Protein AF-0000000082582746 (afdb_homodimer)

Structure (mmCIF, N/CA/C/O backbone):
data_AF-0000000082582746-model_v1
#
loop_
_entity.id
_entity.type
_entity.pdbx_description
1 polymer 'Histidine kinase'
#
loop_
_atom_site.group_PDB
_atom_site.id
_atom_site.type_symbol
_atom_site.label_atom_id
_atom_site.label_alt_id
_atom_site.label_comp_id
_atom_site.label_asym_id
_atom_site.label_entity_id
_atom_site.label_seq_id
_atom_site.pdbx_PDB_ins_code
_atom_site.Cartn_x
_atom_site.Cartn_y
_atom_site.Cartn_z
_atom_site.occupancy
_atom_site.B_iso_or_equiv
_atom_site.auth_seq_id
_atom_site.auth_comp_id
_atom_site.auth_asym_id
_atom_site.auth_atom_id
_atom_site.pdbx_PDB_model_num
ATOM 1 N N . MET A 1 1 ? -7.102 -15.492 4.395 1 95.25 1 MET A N 1
ATOM 2 C CA . MET A 1 1 ? -6.402 -15.039 3.197 1 95.25 1 MET A CA 1
ATOM 3 C C . MET A 1 1 ? -5.281 -16 2.818 1 95.25 1 MET A C 1
ATOM 5 O O . MET A 1 1 ? -4.648 -16.594 3.689 1 95.25 1 MET A O 1
ATOM 9 N N . LYS A 1 2 ? -5.109 -16.266 1.547 1 97.38 2 LYS A N 1
ATOM 10 C CA . LYS A 1 2 ? -4.07 -17.188 1.091 1 97.38 2 LYS A CA 1
ATOM 11 C C . LYS A 1 2 ? -2.994 -16.453 0.302 1 97.38 2 LYS A C 1
ATOM 13 O O . LYS A 1 2 ? -3.291 -15.781 -0.689 1 97.38 2 LYS A O 1
ATOM 18 N N . PHE A 1 3 ? -1.705 -16.688 0.809 1 98.31 3 PHE A N 1
ATOM 19 C CA . PHE A 1 3 ? -0.549 -16.031 0.204 1 98.31 3 PHE A CA 1
ATOM 20 C C . PHE A 1 3 ? 0.331 -17.047 -0.515 1 98.31 3 PHE A C 1
ATOM 22 O O . PHE A 1 3 ? 0.53 -18.156 -0.024 1 98.31 3 PHE A O 1
ATOM 29 N N . LEU A 1 4 ? 0.821 -16.641 -1.666 1 97.88 4 LEU A N 1
ATOM 30 C CA . LEU A 1 4 ? 1.914 -17.359 -2.314 1 97.88 4 LEU A CA 1
ATOM 31 C C . LEU A 1 4 ? 3.139 -16.469 -2.463 1 97.88 4 LEU A C 1
ATOM 33 O O . LEU A 1 4 ? 3.047 -15.359 -3.012 1 97.88 4 LEU A O 1
ATOM 37 N N . ILE A 1 5 ? 4.238 -16.906 -1.926 1 97.88 5 ILE A N 1
ATOM 38 C CA . ILE A 1 5 ? 5.488 -16.172 -2.033 1 97.88 5 ILE A CA 1
ATOM 39 C C . ILE A 1 5 ? 6.43 -16.875 -3.002 1 97.88 5 ILE A C 1
ATOM 41 O O . ILE A 1 5 ? 6.742 -18.062 -2.816 1 97.88 5 ILE A O 1
ATOM 45 N N . VAL A 1 6 ? 6.805 -16.141 -4.047 1 96 6 VAL A N 1
ATOM 46 C CA . VAL A 1 6 ? 7.738 -16.641 -5.051 1 96 6 VAL A CA 1
ATOM 47 C C . VAL A 1 6 ? 9 -15.781 -5.051 1 96 6 VAL A C 1
ATOM 49 O O . VAL A 1 6 ? 9 -14.664 -5.574 1 96 6 VAL A O 1
ATOM 52 N N . ASN A 1 7 ? 10.023 -16.344 -4.527 1 93.31 7 ASN A N 1
ATOM 53 C CA . ASN A 1 7 ? 11.266 -15.586 -4.367 1 93.31 7 ASN A CA 1
ATOM 54 C C . ASN A 1 7 ? 12.492 -16.484 -4.504 1 93.31 7 ASN A C 1
ATOM 56 O O . ASN A 1 7 ? 12.438 -17.672 -4.168 1 93.31 7 ASN A O 1
ATOM 60 N N . ASN A 1 8 ? 13.484 -15.898 -5.02 1 89.19 8 ASN A N 1
ATOM 61 C CA . ASN A 1 8 ? 14.695 -16.688 -5.207 1 89.19 8 ASN A CA 1
ATOM 62 C C . ASN A 1 8 ? 15.648 -16.547 -4.027 1 89.19 8 ASN A C 1
ATOM 64 O O . ASN A 1 8 ? 16.656 -17.25 -3.949 1 89.19 8 ASN A O 1
ATOM 68 N N . ILE A 1 9 ? 15.43 -15.656 -3.137 1 91 9 ILE A N 1
ATOM 69 C CA . ILE A 1 9 ? 16.234 -15.445 -1.944 1 91 9 ILE A CA 1
ATOM 70 C C . ILE A 1 9 ? 15.508 -15.977 -0.716 1 91 9 ILE A C 1
ATOM 72 O O . ILE A 1 9 ? 14.492 -15.414 -0.302 1 91 9 ILE A O 1
ATOM 76 N N . GLN A 1 10 ? 16.031 -17 -0.2 1 92.88 10 GLN A N 1
ATOM 77 C CA . GLN A 1 10 ? 15.367 -17.703 0.888 1 92.88 10 GLN A CA 1
ATOM 78 C C . GLN A 1 10 ? 15.141 -16.797 2.088 1 92.88 10 GLN A C 1
ATOM 80 O O . GLN A 1 10 ? 14.086 -16.859 2.723 1 92.88 10 GLN A O 1
ATOM 85 N N . SER A 1 11 ? 16.141 -16 2.434 1 95 11 SER A N 1
ATOM 86 C CA . SER A 1 11 ? 16 -15.109 3.58 1 95 11 SER A CA 1
ATOM 87 C C . SER A 1 11 ? 14.82 -14.156 3.398 1 95 11 SER A C 1
ATOM 89 O O . SER A 1 11 ? 14.086 -13.883 4.348 1 95 11 SER A O 1
ATOM 91 N N . THR A 1 12 ? 14.594 -13.688 2.219 1 95.25 12 THR A N 1
ATOM 92 C CA . THR A 1 12 ? 13.477 -12.789 1.937 1 95.25 12 THR A 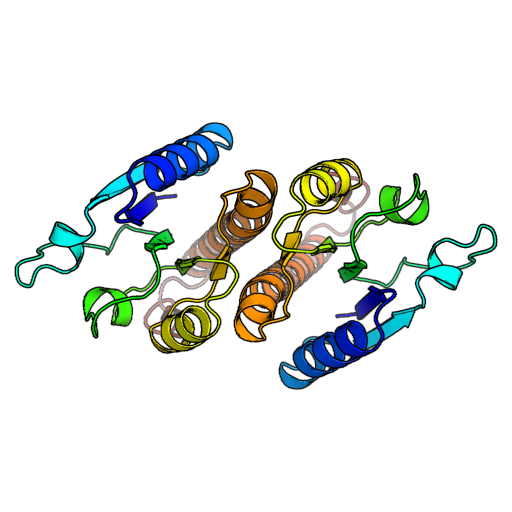CA 1
ATOM 93 C C . THR A 1 12 ? 12.141 -13.508 2.135 1 95.25 12 THR A C 1
ATOM 95 O O . THR A 1 12 ? 11.227 -12.969 2.754 1 95.25 12 THR A O 1
ATOM 98 N N . SER A 1 13 ? 12.039 -14.758 1.63 1 96.25 13 SER A N 1
ATOM 99 C CA . SER A 1 13 ? 10.828 -15.555 1.798 1 96.25 13 SER A CA 1
ATOM 100 C C . SER A 1 13 ? 10.516 -15.781 3.273 1 96.25 13 SER A C 1
ATOM 102 O O . SER A 1 13 ? 9.359 -15.664 3.693 1 96.25 13 SER A O 1
ATOM 104 N N . LEU A 1 14 ? 11.539 -16.047 4.004 1 96.75 14 LEU A N 1
ATOM 105 C CA . LEU A 1 14 ? 11.359 -16.328 5.426 1 96.75 14 LEU A CA 1
ATOM 106 C C . LEU A 1 14 ? 10.891 -15.078 6.168 1 96.75 14 LEU A C 1
ATOM 108 O O . LEU A 1 14 ? 9.977 -15.156 6.992 1 96.75 14 LEU A O 1
ATOM 112 N N . ILE A 1 15 ? 11.516 -13.984 5.898 1 97.69 15 ILE A N 1
ATOM 113 C CA . ILE A 1 15 ? 11.172 -12.727 6.562 1 97.69 15 ILE A CA 1
ATOM 114 C C . ILE A 1 15 ? 9.727 -12.367 6.254 1 97.69 15 ILE A C 1
ATOM 116 O O . ILE A 1 15 ? 8.953 -12.031 7.16 1 97.69 15 ILE A O 1
ATOM 120 N N . LEU A 1 16 ? 9.352 -12.445 5.004 1 98.19 16 LEU A N 1
ATOM 121 C CA . LEU A 1 16 ? 7.988 -12.117 4.59 1 98.19 16 LEU A CA 1
ATOM 122 C C . LEU A 1 16 ? 6.98 -13.055 5.25 1 98.19 16 LEU A C 1
ATOM 124 O O . LEU A 1 16 ? 5.934 -12.609 5.734 1 98.19 16 LEU A O 1
ATOM 128 N N . SER A 1 17 ? 7.309 -14.359 5.234 1 98.25 17 SER A N 1
ATOM 129 C CA . SER A 1 17 ? 6.438 -15.344 5.867 1 98.25 17 SER A CA 1
ATOM 130 C C . SER A 1 17 ? 6.223 -15.016 7.344 1 98.25 17 SER A C 1
ATOM 132 O O . SER A 1 17 ? 5.098 -15.094 7.844 1 98.25 17 SER A O 1
ATOM 134 N N . LYS A 1 18 ? 7.301 -14.688 7.965 1 98.25 18 LYS A N 1
ATOM 135 C CA . LYS A 1 18 ? 7.227 -14.352 9.383 1 98.25 18 LYS A CA 1
ATOM 136 C C . LYS A 1 18 ? 6.344 -13.133 9.617 1 98.25 18 LYS A C 1
ATOM 138 O O . LYS A 1 18 ? 5.52 -13.125 10.539 1 98.25 18 LYS A O 1
ATOM 143 N N . ILE A 1 19 ? 6.492 -12.102 8.859 1 98.06 19 ILE A N 1
ATOM 144 C CA . ILE A 1 19 ? 5.715 -10.875 9.008 1 98.06 19 ILE A CA 1
ATOM 145 C C . ILE A 1 19 ? 4.234 -11.18 8.805 1 98.06 19 ILE A C 1
ATOM 147 O O . ILE A 1 19 ? 3.396 -10.797 9.625 1 98.06 19 ILE A O 1
ATOM 151 N N . ILE A 1 20 ? 3.861 -11.891 7.777 1 98.19 20 ILE A N 1
ATOM 152 C CA . ILE A 1 20 ? 2.477 -12.219 7.453 1 98.19 20 ILE A CA 1
ATOM 153 C C . ILE A 1 20 ? 1.862 -13.047 8.578 1 98.19 20 ILE A C 1
ATOM 155 O O . ILE A 1 20 ? 0.713 -12.82 8.969 1 98.19 20 ILE A O 1
ATOM 159 N N . HIS A 1 21 ? 2.67 -13.984 9.031 1 98.06 21 HIS A N 1
ATOM 160 C CA . HIS A 1 21 ? 2.229 -14.812 10.148 1 98.06 21 HIS A CA 1
ATOM 161 C C . HIS A 1 21 ? 1.986 -13.977 11.398 1 98.06 21 HIS A C 1
ATOM 163 O O . HIS A 1 21 ? 0.939 -14.102 12.039 1 98.06 21 HIS A O 1
ATOM 169 N N . ASP A 1 22 ? 2.922 -13.133 11.758 1 97.81 22 ASP A N 1
ATOM 170 C CA . ASP A 1 22 ? 2.861 -12.344 12.984 1 97.81 22 ASP A CA 1
ATOM 171 C C . ASP A 1 22 ? 1.632 -11.438 12.992 1 97.81 22 ASP A C 1
ATOM 173 O O . ASP A 1 22 ? 1.052 -11.18 14.047 1 97.81 22 ASP A O 1
ATOM 177 N N . TYR A 1 23 ? 1.24 -10.969 11.875 1 96.94 23 TYR A N 1
ATOM 178 C CA . TYR A 1 23 ? 0.088 -10.078 11.797 1 96.94 23 TYR A CA 1
ATOM 179 C C . TYR A 1 23 ? -1.197 -10.875 11.578 1 96.94 23 TYR A C 1
ATOM 181 O O . TYR A 1 23 ? -2.275 -10.289 11.438 1 96.94 23 TYR A O 1
ATOM 189 N N . ASN A 1 24 ? -1.065 -12.195 11.438 1 97.5 24 ASN A N 1
ATOM 190 C CA . ASN A 1 24 ? -2.199 -13.102 11.289 1 97.5 24 ASN A CA 1
ATOM 191 C C . ASN A 1 24 ? -3.033 -12.766 10.055 1 97.5 24 ASN A C 1
ATOM 193 O O . ASN A 1 24 ? -4.258 -12.688 10.133 1 97.5 24 ASN A O 1
ATOM 197 N N . TRP A 1 25 ? -2.291 -12.602 8.938 1 97.69 25 TRP A N 1
ATOM 198 C CA . TRP A 1 25 ? -2.984 -12.172 7.727 1 97.69 25 TRP A CA 1
ATOM 199 C C . TRP A 1 25 ? -3.463 -13.367 6.914 1 97.69 25 TRP A C 1
ATOM 201 O O . TRP A 1 25 ? -4.242 -13.219 5.973 1 97.69 25 TRP A O 1
ATOM 211 N N . GLY A 1 26 ? -3.023 -14.539 7.293 1 97.12 26 GLY A N 1
ATOM 212 C CA . GLY A 1 26 ? -3.535 -15.703 6.582 1 97.12 26 GLY A CA 1
ATOM 213 C C . GLY A 1 26 ? -2.498 -16.797 6.395 1 97.12 26 GLY A C 1
ATOM 214 O O . GLY A 1 26 ? -1.472 -16.812 7.074 1 97.12 26 GLY A O 1
ATOM 215 N N . GLU A 1 27 ? -2.822 -17.688 5.516 1 97.44 27 GLU A N 1
ATOM 216 C CA . GLU A 1 27 ? -1.963 -18.828 5.23 1 97.44 27 GLU A CA 1
ATOM 217 C C . GLU A 1 27 ? -0.936 -18.5 4.152 1 97.44 27 GLU A C 1
ATOM 219 O O . GLU A 1 27 ? -1.237 -17.766 3.203 1 97.44 27 GLU A O 1
ATOM 224 N N . ILE A 1 28 ? 0.263 -19.141 4.348 1 97.69 28 ILE A N 1
ATOM 225 C CA . ILE A 1 28 ? 1.355 -18.828 3.436 1 97.69 28 ILE A CA 1
ATOM 226 C C . ILE A 1 28 ? 1.856 -20.094 2.766 1 97.69 28 ILE A C 1
ATOM 228 O O . ILE A 1 28 ? 2.09 -21.109 3.436 1 97.69 28 ILE A O 1
ATOM 232 N N . THR A 1 29 ? 1.974 -20.031 1.461 1 95.31 29 THR A N 1
ATOM 233 C CA . THR A 1 29 ? 2.672 -21.062 0.699 1 95.31 29 THR A CA 1
ATOM 234 C C . THR A 1 29 ? 3.895 -20.469 -0.005 1 95.31 29 THR A C 1
ATOM 236 O O . THR A 1 29 ? 3.836 -19.375 -0.546 1 95.31 29 THR A O 1
ATOM 239 N N . ASN A 1 30 ? 4.949 -21.219 0.037 1 93.88 30 ASN A N 1
ATOM 240 C CA . ASN A 1 30 ? 6.172 -20.812 -0.639 1 93.88 30 ASN A CA 1
ATOM 241 C C . ASN A 1 30 ? 6.445 -21.656 -1.872 1 93.88 30 ASN A C 1
ATOM 243 O O . ASN A 1 30 ? 6.195 -22.875 -1.863 1 93.88 30 ASN A O 1
ATOM 247 N N . CYS A 1 31 ? 6.902 -20.984 -2.844 1 91.38 31 CYS A N 1
ATOM 248 C CA . CYS A 1 31 ? 7.305 -21.656 -4.078 1 91.38 31 CYS A CA 1
ATOM 249 C C . CYS A 1 31 ? 8.633 -21.109 -4.586 1 91.38 31 CYS A C 1
ATOM 251 O O . CYS A 1 31 ? 8.844 -19.891 -4.594 1 91.38 31 CYS A O 1
ATOM 253 N N . SER A 1 32 ? 9.477 -21.984 -4.996 1 87.25 32 SER A N 1
ATOM 254 C CA . SER A 1 32 ? 10.75 -21.5 -5.543 1 87.25 32 SER A CA 1
ATOM 255 C C . SER A 1 32 ? 10.547 -20.828 -6.895 1 87.25 32 SER A C 1
ATOM 257 O O . SER A 1 32 ? 9.609 -21.156 -7.625 1 87.25 32 SER A O 1
ATOM 259 N N . TYR 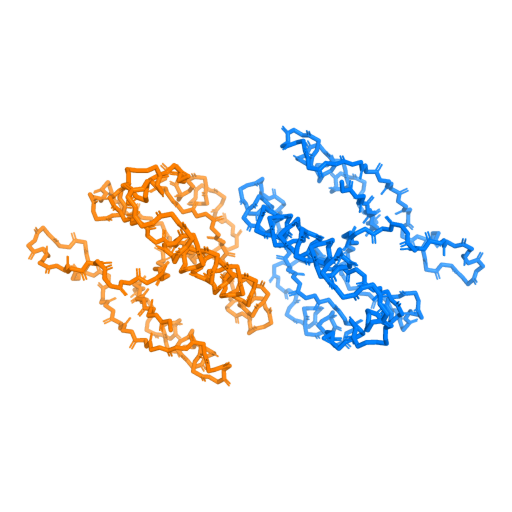A 1 33 ? 11.469 -19.984 -7.039 1 86.81 33 TYR A N 1
ATOM 260 C CA . TYR A 1 33 ? 11.453 -19.266 -8.312 1 86.81 33 TYR A CA 1
ATOM 261 C C . TYR A 1 33 ? 11.578 -20.234 -9.484 1 86.81 33 TYR A C 1
ATOM 263 O O . TYR A 1 33 ? 10.867 -20.094 -10.484 1 86.81 33 TYR A O 1
ATOM 271 N N . THR A 1 34 ? 12.406 -21.234 -9.406 1 84.62 34 THR A N 1
ATOM 272 C CA . THR A 1 34 ? 12.641 -22.219 -10.461 1 84.62 34 THR A CA 1
ATOM 273 C C . THR A 1 34 ? 11.375 -23.031 -10.734 1 84.62 34 THR A C 1
ATOM 275 O O . THR A 1 34 ? 11 -23.219 -11.898 1 84.62 34 THR A O 1
ATOM 278 N N . LYS A 1 35 ? 10.719 -23.422 -9.727 1 85.81 35 LYS A N 1
ATOM 279 C CA . LYS A 1 35 ? 9.484 -24.188 -9.891 1 85.81 35 LYS A CA 1
ATOM 280 C C . LYS A 1 35 ? 8.383 -23.312 -10.492 1 85.81 35 LYS A C 1
ATOM 282 O O . LYS A 1 35 ? 7.664 -23.766 -11.391 1 85.81 35 LYS A O 1
ATOM 287 N N . PHE A 1 36 ? 8.242 -22.094 -10.07 1 90.69 36 PHE A N 1
ATOM 288 C CA . PHE A 1 36 ? 7.184 -21.188 -10.508 1 90.69 36 PHE A CA 1
ATOM 289 C C . PHE A 1 36 ? 7.328 -20.859 -11.992 1 90.69 36 PHE A C 1
ATOM 291 O O . PHE A 1 36 ? 6.332 -20.766 -12.711 1 90.69 36 PHE A O 1
ATOM 298 N N . PHE A 1 37 ? 8.508 -20.75 -12.438 1 88.38 37 PHE A N 1
ATOM 299 C CA . PHE A 1 37 ? 8.742 -20.312 -13.812 1 88.38 37 PHE A CA 1
ATOM 300 C C . PHE A 1 37 ? 9.062 -21.5 -14.711 1 88.38 37 PHE A C 1
ATOM 302 O O . PHE A 1 37 ? 9.375 -21.328 -15.891 1 88.38 37 PHE A O 1
ATOM 309 N N . SER A 1 38 ? 8.898 -22.625 -14.141 1 83.19 38 SER A N 1
ATOM 310 C CA . SER A 1 38 ? 9.109 -23.812 -14.953 1 83.19 38 SER A CA 1
ATOM 311 C C . SER A 1 38 ? 7.898 -24.094 -15.836 1 83.19 38 SER A C 1
ATOM 313 O O . SER A 1 38 ? 6.77 -23.766 -15.477 1 83.19 38 SER A O 1
ATOM 315 N N . ASN A 1 39 ? 8.055 -24.516 -17.016 1 69.25 39 ASN A N 1
ATOM 316 C CA . ASN A 1 39 ? 7.035 -24.781 -18.031 1 69.25 39 ASN A CA 1
ATOM 317 C C . ASN A 1 39 ? 6.023 -25.828 -17.531 1 69.25 39 ASN A C 1
ATOM 319 O O . ASN A 1 39 ? 4.875 -25.844 -17.984 1 69.25 39 ASN A O 1
ATOM 323 N N . ASN A 1 40 ? 6.418 -26.625 -16.75 1 62.03 40 ASN A N 1
ATOM 324 C CA . ASN A 1 40 ? 5.578 -27.75 -16.344 1 62.03 40 ASN A CA 1
ATOM 325 C C . ASN A 1 40 ? 4.82 -27.438 -15.055 1 62.03 40 ASN A C 1
ATOM 327 O O . ASN A 1 40 ? 4.418 -28.344 -14.328 1 62.03 40 ASN A O 1
ATOM 331 N N . ASN A 1 41 ? 4.645 -26.078 -14.875 1 62.62 41 ASN A N 1
ATOM 332 C CA . ASN A 1 41 ? 4.113 -25.844 -13.539 1 62.62 41 ASN A CA 1
ATOM 333 C C . ASN A 1 41 ? 2.596 -26.016 -13.5 1 62.62 41 ASN A C 1
ATOM 335 O O . ASN A 1 41 ? 1.89 -25.469 -14.352 1 62.62 41 ASN A O 1
ATOM 339 N N . SER A 1 42 ? 2.127 -26.969 -12.867 1 68.5 42 SER A N 1
ATOM 340 C CA . SER A 1 42 ? 0.728 -27.281 -12.586 1 68.5 42 SER A CA 1
ATOM 341 C C . SER A 1 42 ? 0.214 -26.469 -11.398 1 68.5 42 SER A C 1
ATOM 343 O O . SER A 1 42 ? -0.657 -26.922 -10.656 1 68.5 42 SER A O 1
ATOM 345 N N . LEU A 1 43 ? 0.903 -25.359 -11.258 1 79.5 43 LEU A N 1
ATOM 346 C CA . LEU A 1 43 ? 0.477 -24.594 -10.094 1 79.5 43 LEU A CA 1
ATOM 347 C C . LEU A 1 43 ? -0.906 -24 -10.312 1 79.5 43 LEU A C 1
ATOM 349 O O . LEU A 1 43 ? -1.19 -23.469 -11.391 1 79.5 43 LEU A O 1
ATOM 353 N N . ASN A 1 44 ? -1.734 -24.312 -9.43 1 82.75 44 ASN A N 1
ATOM 354 C CA . ASN A 1 44 ? -3.074 -23.734 -9.398 1 82.75 44 ASN A CA 1
ATOM 355 C C . ASN A 1 44 ? -3.15 -22.531 -8.461 1 82.75 44 ASN A C 1
ATOM 357 O O . ASN A 1 44 ? -3.025 -22.688 -7.246 1 82.75 44 ASN A O 1
ATOM 361 N N . LEU A 1 45 ? -3.375 -21.391 -9.086 1 90.81 45 LEU A N 1
ATOM 362 C CA . LEU A 1 45 ? -3.381 -20.156 -8.297 1 90.81 45 LEU A CA 1
ATOM 363 C C . LEU A 1 45 ? -4.809 -19.734 -7.98 1 90.81 45 LEU A C 1
ATOM 365 O O . LEU A 1 45 ? -5.027 -18.609 -7.504 1 90.81 45 LEU A O 1
ATOM 369 N N . LYS A 1 46 ? -5.719 -20.578 -8.211 1 89.5 46 LYS A N 1
ATOM 370 C CA . LYS A 1 46 ? -7.133 -20.219 -8.109 1 89.5 46 LYS A CA 1
ATOM 371 C C . LYS A 1 46 ? -7.492 -19.781 -6.695 1 89.5 46 LYS A C 1
ATOM 373 O O . LYS A 1 46 ? -8.297 -18.875 -6.504 1 89.5 46 LYS A O 1
ATOM 378 N N . ASP A 1 47 ? -6.855 -20.344 -5.707 1 92.88 47 ASP A N 1
ATOM 379 C CA . ASP A 1 47 ? -7.246 -20.062 -4.328 1 92.88 47 ASP A CA 1
ATOM 380 C C . ASP A 1 47 ? -6.293 -19.047 -3.691 1 92.88 47 ASP A C 1
ATOM 382 O O . ASP A 1 47 ? -6.406 -18.75 -2.5 1 92.88 47 ASP A O 1
ATOM 386 N N . ILE A 1 48 ? -5.422 -18.531 -4.461 1 96.62 48 ILE A N 1
ATOM 387 C CA . ILE A 1 48 ? -4.457 -17.562 -3.939 1 96.62 48 ILE A CA 1
ATOM 388 C C . ILE A 1 48 ? -5.047 -16.156 -4.008 1 96.62 48 ILE A C 1
ATOM 390 O O . ILE A 1 48 ? -5.543 -15.742 -5.055 1 96.62 48 ILE A O 1
ATOM 394 N N . ASP A 1 49 ? -4.988 -15.461 -2.889 1 97.19 49 ASP A N 1
ATOM 395 C CA . ASP A 1 49 ? -5.488 -14.094 -2.852 1 97.19 49 ASP A CA 1
ATOM 396 C C . ASP A 1 49 ? -4.391 -13.094 -3.223 1 97.19 49 ASP A C 1
ATOM 398 O O . ASP A 1 49 ? -4.641 -12.125 -3.939 1 97.19 49 ASP A O 1
ATOM 402 N N . ILE A 1 50 ? -3.197 -13.359 -2.689 1 98 50 ILE A N 1
ATOM 403 C CA . ILE A 1 50 ? -2.084 -12.438 -2.889 1 98 50 ILE A CA 1
ATOM 404 C C . ILE A 1 50 ? -0.838 -13.219 -3.305 1 98 50 ILE A C 1
ATOM 406 O O . ILE A 1 50 ? -0.439 -14.172 -2.631 1 98 50 ILE A O 1
ATOM 410 N N . LEU A 1 51 ? -0.304 -12.852 -4.402 1 97.5 51 LEU A N 1
ATOM 411 C CA . LEU A 1 51 ? 0.973 -13.367 -4.887 1 97.5 51 LEU A CA 1
ATOM 412 C C . LEU A 1 51 ? 2.092 -12.359 -4.637 1 97.5 51 LEU A C 1
ATOM 414 O O . LEU A 1 51 ? 2.018 -11.211 -5.094 1 97.5 51 LEU A O 1
ATOM 418 N N . ILE A 1 52 ? 3.098 -12.75 -3.867 1 98 52 ILE A N 1
ATOM 419 C CA . ILE A 1 52 ? 4.281 -11.922 -3.652 1 98 52 ILE A CA 1
ATOM 420 C C . ILE A 1 52 ? 5.461 -12.5 -4.434 1 98 52 ILE A C 1
ATOM 422 O O . ILE A 1 52 ? 5.898 -13.625 -4.172 1 98 52 ILE A O 1
ATOM 426 N N . ILE A 1 53 ? 6.008 -11.688 -5.34 1 96.69 53 ILE A N 1
ATOM 427 C CA . ILE A 1 53 ? 6.973 -12.266 -6.273 1 96.69 53 ILE A CA 1
ATOM 428 C C . ILE A 1 53 ? 8.195 -11.359 -6.367 1 96.69 53 ILE A C 1
ATOM 430 O O . ILE A 1 53 ? 8.07 -10.133 -6.387 1 96.69 53 ILE A O 1
ATOM 434 N N . SER A 1 54 ? 9.352 -11.938 -6.465 1 95.06 54 SER A N 1
ATOM 435 C CA . SER A 1 54 ? 10.586 -11.188 -6.641 1 95.06 54 SER A CA 1
ATOM 436 C C . SER A 1 54 ? 10.711 -10.641 -8.062 1 95.06 54 SER A C 1
ATOM 438 O O . SER A 1 54 ? 10.422 -11.352 -9.023 1 95.06 54 SER A O 1
ATOM 440 N N . LEU A 1 55 ? 11.195 -9.422 -8.117 1 93 55 LEU A N 1
ATOM 441 C CA . LEU A 1 55 ? 11.5 -8.82 -9.406 1 93 55 LEU A CA 1
ATOM 442 C C . LEU A 1 55 ? 13 -8.828 -9.672 1 93 55 LEU A C 1
ATOM 444 O O . LEU A 1 55 ? 13.797 -8.758 -8.734 1 93 55 LEU A O 1
ATOM 448 N N . PRO A 1 56 ? 13.383 -8.914 -10.891 1 90.69 56 PRO A N 1
ATOM 449 C CA . PRO A 1 56 ? 12.547 -8.852 -12.094 1 90.69 56 PRO A CA 1
ATOM 450 C C . PRO A 1 56 ? 11.883 -10.18 -12.43 1 90.69 56 PRO A C 1
ATOM 452 O O . PRO A 1 56 ? 12.375 -11.242 -12.031 1 90.69 56 PRO A O 1
ATOM 455 N N . ILE A 1 57 ? 10.797 -10.055 -13.109 1 87.06 57 ILE A N 1
ATOM 456 C CA . ILE A 1 57 ? 10.164 -11.234 -13.68 1 87.06 57 ILE A CA 1
ATOM 457 C C . ILE A 1 57 ? 10.844 -11.602 -15 1 87.06 57 ILE A C 1
ATOM 459 O O . ILE A 1 57 ? 10.953 -10.766 -15.898 1 87.06 57 ILE A O 1
ATOM 463 N N . PRO A 1 58 ? 11.516 -12.742 -15.086 1 81.19 58 PRO A N 1
ATOM 464 C CA . PRO A 1 58 ? 12.367 -13.094 -16.219 1 81.19 58 PRO A CA 1
ATOM 465 C C . PRO A 1 58 ? 11.609 -13.117 -17.547 1 81.19 58 PRO A C 1
ATOM 467 O O . PRO A 1 58 ? 12.18 -12.82 -18.594 1 81.19 58 PRO A O 1
ATOM 470 N N . ILE A 1 59 ? 10.469 -13.68 -17.609 1 73.44 59 ILE A N 1
ATOM 471 C CA . ILE A 1 59 ? 9.789 -13.859 -18.891 1 73.44 59 ILE A CA 1
ATOM 472 C C . ILE A 1 59 ? 8.281 -13.68 -18.703 1 73.44 59 ILE A C 1
ATOM 474 O O . ILE A 1 59 ? 7.793 -13.633 -17.562 1 73.44 59 ILE A O 1
ATOM 478 N N . TYR A 1 60 ? 7.773 -13.539 -19.875 1 75.25 60 TYR A N 1
ATOM 479 C CA . TYR A 1 60 ? 6.316 -13.617 -19.891 1 75.25 60 TYR A CA 1
ATOM 480 C C . TYR A 1 60 ? 5.832 -14.891 -19.219 1 75.25 60 TYR A C 1
ATOM 482 O O . TYR A 1 60 ? 6.375 -15.977 -19.453 1 75.25 60 TYR A O 1
ATOM 490 N N . ASN A 1 61 ? 5.023 -14.625 -18.25 1 81.06 61 ASN A N 1
ATOM 491 C CA . ASN A 1 61 ? 4.48 -15.766 -17.516 1 81.06 61 ASN A CA 1
ATOM 492 C C . ASN A 1 61 ? 2.955 -15.766 -17.531 1 81.06 61 ASN A C 1
ATOM 494 O O . ASN A 1 61 ? 2.326 -14.867 -16.984 1 81.06 61 ASN A O 1
ATOM 498 N N . LYS A 1 62 ? 2.465 -16.734 -18.172 1 81.94 62 LYS A N 1
ATOM 499 C CA . LYS A 1 62 ? 1.022 -16.875 -18.344 1 81.94 62 LYS A CA 1
ATOM 500 C C . LYS A 1 62 ? 0.317 -16.922 -16.984 1 81.94 62 LYS A C 1
ATOM 502 O O . LYS A 1 62 ? -0.803 -16.422 -16.844 1 81.94 62 LYS A O 1
ATOM 507 N N . LEU A 1 63 ? 0.927 -17.516 -16 1 85.62 63 LEU A N 1
ATOM 508 C CA . LEU A 1 63 ? 0.321 -17.625 -14.68 1 85.62 63 LEU A CA 1
ATOM 509 C C . LEU A 1 63 ? 0.081 -16.234 -14.078 1 85.62 63 LEU A C 1
ATOM 511 O O . LEU A 1 63 ? -0.95 -16 -13.445 1 85.62 63 LEU A O 1
ATOM 515 N N . ILE A 1 64 ? 1.025 -15.383 -14.289 1 89.06 64 ILE A N 1
ATOM 516 C CA . ILE A 1 64 ? 0.928 -14.031 -13.758 1 89.06 64 ILE A CA 1
ATOM 517 C C . ILE A 1 64 ? -0.146 -13.258 -14.516 1 89.06 64 ILE A C 1
ATOM 519 O O . ILE A 1 64 ? -0.972 -12.57 -13.906 1 89.06 64 ILE A O 1
ATOM 523 N N . LEU A 1 65 ? -0.203 -13.453 -15.789 1 84.75 65 LEU A N 1
ATOM 524 C CA . LEU A 1 65 ? -1.134 -12.727 -16.641 1 84.75 65 LEU A CA 1
ATOM 525 C C . LEU A 1 65 ? -2.574 -13.141 -16.359 1 84.75 65 LEU A C 1
ATOM 527 O O . LEU A 1 65 ? -3.492 -12.32 -16.469 1 84.75 65 LEU A O 1
ATOM 531 N N . GLU A 1 66 ? -2.764 -14.336 -15.961 1 88.19 66 GLU A N 1
ATOM 532 C CA . GLU A 1 66 ? -4.109 -14.859 -15.758 1 88.19 66 GLU A CA 1
ATOM 533 C C . GLU A 1 66 ? -4.492 -14.836 -14.281 1 88.19 66 GLU A C 1
ATOM 535 O O . GLU A 1 66 ? -5.59 -15.258 -13.914 1 88.19 66 GLU A O 1
ATOM 540 N N . PHE A 1 67 ? -3.545 -14.391 -13.531 1 93.06 67 PHE A N 1
ATOM 541 C CA . PHE A 1 67 ? -3.795 -14.383 -12.102 1 93.06 67 PHE A CA 1
ATOM 542 C C . PHE A 1 67 ? -4.863 -13.359 -11.734 1 93.06 67 PHE A C 1
ATOM 544 O O . PHE A 1 67 ? -4.797 -12.211 -12.164 1 93.06 67 PHE A O 1
ATOM 551 N N . ASN A 1 68 ? -5.859 -13.797 -10.922 1 92.5 68 ASN A N 1
ATOM 552 C CA . ASN A 1 68 ? -6.992 -12.938 -10.602 1 92.5 68 ASN A CA 1
ATOM 553 C C . ASN A 1 68 ? -6.816 -12.25 -9.25 1 92.5 68 ASN A C 1
ATOM 555 O O . ASN A 1 68 ? -7.594 -11.367 -8.891 1 92.5 68 ASN A O 1
ATOM 559 N N . GLY A 1 69 ? -5.844 -12.641 -8.516 1 95.06 69 GLY A N 1
ATOM 560 C CA . GLY A 1 69 ? -5.602 -12.016 -7.227 1 95.06 69 GLY A CA 1
ATOM 561 C C . GLY A 1 69 ? -4.707 -10.797 -7.309 1 95.06 69 GLY A C 1
ATOM 562 O O . GLY A 1 69 ? -4.559 -10.203 -8.375 1 95.06 69 GLY A O 1
ATOM 563 N N . ILE A 1 70 ? -4.195 -10.375 -6.238 1 96.81 70 ILE A N 1
ATOM 564 C CA . ILE A 1 70 ? -3.348 -9.188 -6.164 1 96.81 70 ILE A CA 1
ATOM 565 C C . ILE A 1 70 ? -1.878 -9.602 -6.176 1 96.81 70 ILE A C 1
ATOM 567 O O . ILE A 1 70 ? -1.488 -10.547 -5.484 1 96.81 70 ILE A O 1
ATOM 571 N N . ILE A 1 71 ? -1.122 -8.875 -6.945 1 97 71 ILE A N 1
ATOM 572 C CA . ILE A 1 71 ? 0.296 -9.203 -7.031 1 97 71 ILE A CA 1
ATOM 573 C C . ILE A 1 71 ? 1.125 -8.094 -6.387 1 97 71 ILE A C 1
ATOM 575 O O . ILE A 1 71 ? 0.902 -6.91 -6.648 1 97 71 ILE A O 1
ATOM 579 N N . ILE A 1 72 ? 2.053 -8.484 -5.566 1 97.75 72 ILE A N 1
ATOM 580 C CA . ILE A 1 72 ? 3.041 -7.598 -4.953 1 97.75 72 ILE A CA 1
ATOM 581 C C . ILE A 1 72 ? 4.434 -7.953 -5.465 1 97.75 72 ILE A C 1
ATOM 583 O O . ILE A 1 72 ? 4.863 -9.109 -5.371 1 97.75 72 ILE A O 1
ATOM 587 N N . GLY A 1 73 ? 5.113 -7.004 -6 1 96.75 73 GLY A N 1
ATOM 588 C CA . GLY A 1 73 ? 6.488 -7.203 -6.418 1 96.75 73 GLY A CA 1
ATOM 589 C C . GLY A 1 73 ? 7.5 -6.805 -5.355 1 96.75 73 GLY A C 1
ATOM 590 O O . GLY A 1 73 ? 7.34 -5.773 -4.699 1 96.75 73 GLY A O 1
ATOM 591 N N . VAL A 1 74 ? 8.445 -7.617 -5.18 1 96.12 74 VAL A N 1
ATOM 592 C CA . VAL A 1 74 ? 9.57 -7.309 -4.301 1 96.12 74 VAL A CA 1
ATOM 593 C C . VAL A 1 74 ? 10.805 -6.992 -5.137 1 96.12 74 VAL A C 1
ATOM 595 O O . VAL A 1 74 ? 11.242 -7.809 -5.953 1 96.12 74 VAL A O 1
ATOM 598 N N . CYS A 1 75 ? 11.359 -5.793 -4.977 1 92.25 75 CYS A N 1
ATOM 599 C CA . CYS A 1 75 ? 12.422 -5.375 -5.891 1 92.25 75 CYS A CA 1
ATOM 600 C C . CYS A 1 75 ? 13.523 -4.633 -5.145 1 92.25 75 CYS A C 1
ATOM 602 O O . CYS A 1 75 ? 13.336 -4.227 -3.996 1 92.25 75 CYS A O 1
ATOM 604 N N . ASP A 1 76 ? 14.656 -4.566 -5.836 1 88.25 76 ASP A N 1
ATOM 605 C CA . ASP A 1 76 ? 15.766 -3.779 -5.297 1 88.25 76 ASP A CA 1
ATOM 606 C C . ASP A 1 76 ? 15.523 -2.285 -5.508 1 88.25 76 ASP A C 1
ATOM 608 O O . ASP A 1 76 ? 14.844 -1.888 -6.457 1 88.25 76 ASP A O 1
ATOM 612 N N . ILE A 1 77 ? 16.016 -1.47 -4.656 1 71.56 77 ILE A N 1
ATOM 613 C CA . ILE A 1 77 ? 15.812 -0.028 -4.559 1 71.56 77 ILE A CA 1
ATOM 614 C C . ILE A 1 77 ? 16.141 0.631 -5.895 1 71.56 77 ILE A C 1
ATOM 616 O O . ILE A 1 77 ? 15.438 1.55 -6.328 1 71.56 77 ILE A O 1
ATOM 620 N N . ASN A 1 78 ? 17.062 0.297 -6.555 1 75.56 78 ASN A N 1
ATOM 621 C CA . ASN A 1 78 ? 17.531 1.02 -7.73 1 75.56 78 ASN A CA 1
ATOM 622 C C . ASN A 1 78 ? 17.094 0.333 -9.023 1 75.56 78 ASN A C 1
ATOM 624 O O . ASN A 1 78 ? 17.609 0.653 -10.102 1 75.56 78 ASN A O 1
ATOM 628 N N . ASP A 1 79 ? 16.062 -0.373 -8.836 1 85.56 79 ASP A N 1
ATOM 629 C CA . ASP A 1 79 ? 15.664 -1.103 -10.031 1 85.56 79 ASP A CA 1
ATOM 630 C C . ASP A 1 79 ? 14.352 -0.564 -10.594 1 85.56 79 ASP A C 1
ATOM 632 O O . ASP A 1 79 ? 13.344 -1.282 -10.641 1 85.56 79 ASP A O 1
ATOM 636 N N . GLN A 1 80 ? 14.414 0.617 -11.078 1 87.12 80 GLN A N 1
ATOM 637 C CA . GLN A 1 80 ? 13.234 1.272 -11.641 1 87.12 80 GLN A CA 1
ATOM 638 C C . GLN A 1 80 ? 12.68 0.497 -12.828 1 87.12 80 GLN A C 1
ATOM 640 O O . GLN A 1 80 ? 11.469 0.412 -13.016 1 87.12 80 GLN A O 1
ATOM 645 N N . ASP A 1 81 ? 13.625 -0.118 -13.57 1 90.19 81 ASP A N 1
ATOM 646 C CA . ASP A 1 81 ? 13.227 -0.888 -14.742 1 90.19 81 ASP A CA 1
ATOM 647 C C . ASP A 1 81 ? 12.398 -2.109 -14.336 1 90.19 81 ASP A C 1
ATOM 649 O O . ASP A 1 81 ? 11.406 -2.432 -14.992 1 90.19 81 ASP A O 1
ATOM 653 N N . SER A 1 82 ? 12.773 -2.689 -13.297 1 91.44 82 SER A N 1
ATOM 654 C CA . SER A 1 82 ? 12.047 -3.865 -12.828 1 91.44 82 SER A CA 1
ATOM 655 C C . SER A 1 82 ? 10.656 -3.49 -12.336 1 91.44 82 SER A C 1
ATOM 657 O O . SER A 1 82 ? 9.703 -4.258 -12.492 1 91.44 82 SER A O 1
ATOM 659 N N . ILE A 1 83 ? 10.523 -2.328 -11.766 1 91.38 83 ILE A N 1
ATOM 660 C CA . ILE A 1 83 ? 9.227 -1.848 -11.297 1 91.38 83 ILE A CA 1
ATOM 661 C C . ILE A 1 83 ? 8.32 -1.589 -12.5 1 91.38 83 ILE A C 1
ATOM 663 O O . ILE A 1 83 ? 7.18 -2.057 -12.531 1 91.38 83 ILE A O 1
ATOM 667 N N . THR A 1 84 ? 8.891 -0.931 -13.453 1 90.56 84 THR A N 1
ATOM 668 C CA . THR A 1 84 ? 8.109 -0.619 -14.648 1 90.56 84 THR A CA 1
ATOM 669 C C . THR A 1 84 ? 7.664 -1.897 -15.352 1 90.56 84 THR A C 1
ATOM 671 O O . THR A 1 84 ? 6.484 -2.049 -15.688 1 90.56 84 THR A O 1
ATOM 674 N N . GLN A 1 85 ? 8.578 -2.83 -15.539 1 90.38 85 GLN A N 1
ATOM 675 C CA . GLN A 1 85 ? 8.258 -4.09 -16.203 1 90.38 85 GLN A CA 1
ATOM 676 C C . GLN A 1 85 ? 7.289 -4.922 -15.375 1 90.38 85 GLN A C 1
ATOM 678 O O . GLN A 1 85 ? 6.398 -5.574 -15.914 1 90.38 85 GLN A O 1
ATOM 683 N N . GLY A 1 86 ? 7.496 -4.902 -14.086 1 92.38 86 GLY A N 1
ATOM 684 C CA . GLY A 1 86 ? 6.566 -5.582 -13.203 1 92.38 86 GLY A CA 1
ATOM 685 C C . GLY A 1 86 ? 5.141 -5.082 -13.336 1 92.38 86 GLY A C 1
ATOM 686 O O . GLY A 1 86 ? 4.207 -5.879 -13.461 1 92.38 86 GLY A O 1
ATOM 687 N N . TYR A 1 87 ? 5.035 -3.785 -13.406 1 90.62 87 TYR A N 1
ATOM 688 C CA . TYR A 1 87 ? 3.715 -3.182 -13.555 1 90.62 87 TYR A CA 1
ATOM 689 C C . TYR A 1 87 ? 3.051 -3.623 -14.852 1 90.62 87 TYR A C 1
ATOM 691 O O . TYR A 1 87 ? 1.875 -3.996 -14.859 1 90.62 87 TYR A O 1
ATOM 699 N N . LEU A 1 88 ? 3.816 -3.617 -15.828 1 89.56 88 LEU A N 1
ATOM 700 C CA . LEU A 1 88 ? 3.301 -3.996 -17.141 1 89.56 88 LEU A CA 1
ATOM 701 C C . LEU A 1 88 ? 2.918 -5.473 -17.172 1 89.56 88 LEU A C 1
ATOM 703 O O . LEU A 1 88 ? 2.113 -5.895 -18 1 89.56 88 LEU A O 1
ATOM 707 N N . SER A 1 89 ? 3.449 -6.254 -16.25 1 90 89 SER A N 1
ATOM 708 C CA . SER A 1 89 ? 3.174 -7.688 -16.203 1 90 89 SER A CA 1
ATOM 709 C C . SER A 1 89 ? 1.99 -7.984 -15.281 1 90 89 SER A C 1
ATOM 711 O O . SER A 1 89 ? 1.583 -9.141 -15.141 1 90 89 SER A O 1
ATOM 713 N N . GLY A 1 90 ? 1.507 -6.988 -14.57 1 91.5 90 GLY A N 1
ATOM 714 C CA . GLY A 1 90 ? 0.326 -7.191 -13.75 1 91.5 90 GLY A CA 1
ATOM 715 C C . GLY A 1 90 ? 0.571 -6.918 -12.281 1 91.5 90 GLY A C 1
ATOM 716 O O . GLY A 1 90 ? -0.354 -6.988 -11.469 1 91.5 90 GLY A O 1
ATOM 717 N N . VAL A 1 91 ? 1.831 -6.551 -11.969 1 93.75 91 VAL A N 1
ATOM 718 C CA . VAL A 1 91 ? 2.154 -6.219 -10.586 1 93.75 91 VAL A CA 1
ATOM 719 C C . VAL A 1 91 ? 1.534 -4.871 -10.219 1 93.75 91 VAL A C 1
ATOM 721 O O . VAL A 1 91 ? 1.671 -3.896 -10.961 1 93.75 91 VAL A O 1
ATOM 724 N N . GLU A 1 92 ? 0.928 -4.844 -9.016 1 93.62 92 GLU A N 1
ATOM 725 C CA . GLU A 1 92 ? 0.181 -3.641 -8.664 1 93.62 92 GLU A CA 1
ATOM 726 C C . GLU A 1 92 ? 0.81 -2.939 -7.461 1 93.62 92 GLU A C 1
ATOM 728 O O . GLU A 1 92 ? 0.622 -1.735 -7.27 1 93.62 92 GLU A O 1
ATOM 733 N N . ASN A 1 93 ? 1.435 -3.66 -6.68 1 95.62 93 ASN A N 1
ATOM 734 C CA . ASN A 1 93 ? 2.062 -3.162 -5.461 1 95.62 93 ASN A CA 1
ATOM 735 C C . ASN A 1 93 ? 3.535 -3.559 -5.387 1 95.62 93 ASN A C 1
ATOM 737 O O . ASN A 1 93 ? 3.957 -4.516 -6.035 1 95.62 93 ASN A O 1
ATOM 741 N N . PHE A 1 94 ? 4.234 -2.768 -4.512 1 94.88 94 PHE A N 1
ATOM 742 C CA . PHE A 1 94 ? 5.668 -3.018 -4.496 1 94.88 94 PHE A CA 1
ATOM 743 C C . PHE A 1 94 ? 6.223 -2.895 -3.08 1 94.88 94 PHE A C 1
ATOM 745 O O . PHE A 1 94 ? 5.797 -2.027 -2.314 1 94.88 94 PHE A O 1
ATOM 752 N N . ILE A 1 95 ? 7.137 -3.752 -2.805 1 94.19 95 ILE A N 1
ATOM 753 C CA . ILE A 1 95 ? 7.953 -3.709 -1.598 1 94.19 95 ILE A CA 1
ATOM 754 C C . ILE A 1 95 ? 9.43 -3.654 -1.975 1 94.19 95 ILE A C 1
ATOM 756 O O . ILE A 1 95 ? 9.891 -4.438 -2.807 1 94.19 95 ILE A O 1
ATOM 760 N N . THR A 1 96 ? 10.117 -2.723 -1.393 1 91.5 96 THR A N 1
ATOM 761 C CA . THR A 1 96 ? 11.523 -2.561 -1.752 1 91.5 96 THR A CA 1
ATOM 762 C C . THR A 1 96 ? 12.422 -3.26 -0.739 1 91.5 96 THR A C 1
ATOM 764 O O . THR A 1 96 ? 12.094 -3.324 0.449 1 91.5 96 THR A O 1
ATOM 767 N N . LYS A 1 97 ? 13.453 -3.748 -1.272 1 90.75 97 LYS A N 1
ATOM 768 C CA . LYS A 1 97 ? 14.508 -4.312 -0.434 1 90.75 97 LYS A CA 1
ATOM 769 C C . LYS A 1 97 ? 15.492 -3.236 0.004 1 90.75 97 LYS A C 1
ATOM 771 O O . LYS A 1 97 ? 15.758 -2.285 -0.737 1 90.75 97 LYS A O 1
ATOM 776 N N . PRO A 1 98 ? 16.156 -3.398 1.262 1 90.75 98 PRO A N 1
ATOM 777 C CA . PRO A 1 98 ? 15.938 -4.473 2.234 1 90.75 98 PRO A CA 1
ATOM 778 C C . PRO A 1 98 ? 14.547 -4.426 2.865 1 90.75 98 PRO A C 1
ATOM 780 O O . PRO A 1 98 ? 13.992 -3.342 3.07 1 90.75 98 PRO A O 1
ATOM 783 N N . ILE A 1 99 ? 14.102 -5.629 3.273 1 93.31 99 ILE A N 1
ATOM 784 C CA . ILE A 1 99 ? 12.727 -5.754 3.756 1 93.31 99 ILE A CA 1
ATOM 785 C C . ILE A 1 99 ? 12.594 -5.059 5.109 1 93.31 99 ILE A C 1
ATOM 787 O O . ILE A 1 99 ? 13.391 -5.301 6.02 1 93.31 99 ILE A O 1
ATOM 791 N N . ASN A 1 100 ? 11.664 -4.191 5.227 1 92.38 100 ASN A N 1
ATOM 792 C CA . ASN A 1 100 ? 11.258 -3.559 6.477 1 92.38 100 ASN A CA 1
ATOM 793 C C . ASN A 1 100 ? 9.844 -3.961 6.883 1 92.38 100 ASN A C 1
ATOM 795 O O . ASN A 1 100 ? 8.914 -3.867 6.078 1 92.38 100 ASN A O 1
ATOM 799 N N . GLN A 1 101 ? 9.75 -4.344 8.031 1 95.81 101 GLN A N 1
ATOM 800 C CA . GLN A 1 101 ? 8.469 -4.902 8.453 1 95.81 101 GLN A CA 1
ATOM 801 C C . GLN A 1 101 ? 7.359 -3.859 8.375 1 95.81 101 GLN A C 1
ATOM 803 O O . GLN A 1 101 ? 6.219 -4.184 8.039 1 95.81 101 GLN A O 1
ATOM 808 N N . PHE A 1 102 ? 7.613 -2.605 8.641 1 94.25 102 PHE A N 1
ATOM 809 C CA . PHE A 1 102 ? 6.582 -1.576 8.641 1 94.25 102 PHE A CA 1
ATOM 810 C C . PHE A 1 102 ? 6.172 -1.214 7.223 1 94.25 102 PHE A C 1
ATOM 812 O O . PHE A 1 102 ? 5.012 -0.895 6.965 1 94.25 102 PHE A O 1
ATOM 819 N N . GLN A 1 103 ? 7.133 -1.293 6.355 1 92.12 103 GLN A N 1
ATOM 820 C CA . GLN A 1 103 ? 6.797 -1.116 4.945 1 92.12 103 GLN A CA 1
ATOM 821 C C . GLN A 1 103 ? 5.898 -2.246 4.449 1 92.12 103 GLN A C 1
ATOM 823 O O . GLN A 1 103 ? 4.906 -2.002 3.758 1 92.12 103 GLN A O 1
ATOM 828 N N . VAL A 1 104 ? 6.27 -3.463 4.809 1 96.25 104 VAL A N 1
ATOM 829 C CA . VAL A 1 104 ? 5.469 -4.621 4.43 1 96.25 104 VAL A CA 1
ATOM 830 C C . VAL A 1 104 ? 4.055 -4.48 4.988 1 96.25 104 VAL A C 1
ATOM 832 O O . VAL A 1 104 ? 3.072 -4.691 4.273 1 96.25 104 VAL A O 1
ATOM 835 N N . ARG A 1 105 ? 3.945 -4.082 6.184 1 96.12 105 ARG A N 1
ATOM 836 C CA . ARG A 1 105 ? 2.646 -3.898 6.824 1 96.12 105 ARG A CA 1
ATOM 837 C C . ARG A 1 105 ? 1.82 -2.844 6.102 1 96.12 105 ARG A C 1
ATOM 839 O O . ARG A 1 105 ? 0.626 -3.039 5.859 1 96.12 105 ARG A O 1
ATOM 846 N N . GLY A 1 106 ? 2.467 -1.733 5.816 1 93.88 106 GLY A N 1
ATOM 847 C CA . GLY A 1 106 ? 1.754 -0.674 5.121 1 93.88 106 GLY A CA 1
ATOM 848 C C . GLY A 1 106 ? 1.164 -1.121 3.797 1 93.88 106 GLY A C 1
ATOM 849 O O . GLY A 1 106 ? 0.077 -0.681 3.414 1 93.88 106 GLY A O 1
ATOM 850 N N . THR A 1 107 ? 1.812 -1.999 3.141 1 94.62 107 THR A N 1
ATOM 851 C CA . THR A 1 107 ? 1.355 -2.484 1.844 1 94.62 107 THR A CA 1
ATOM 852 C C . THR A 1 107 ? 0.271 -3.543 2.014 1 94.62 107 THR A C 1
ATOM 854 O O . THR A 1 107 ? -0.786 -3.465 1.384 1 94.62 107 THR A O 1
ATOM 857 N N . ILE A 1 108 ? 0.429 -4.457 2.896 1 97.25 108 ILE A N 1
ATOM 858 C CA . ILE A 1 108 ? -0.409 -5.648 2.947 1 97.25 108 ILE A CA 1
ATOM 859 C C . ILE A 1 108 ? -1.676 -5.355 3.748 1 97.25 108 ILE A C 1
ATOM 861 O O . ILE A 1 108 ? -2.76 -5.836 3.406 1 97.25 108 ILE A O 1
ATOM 865 N N . LYS A 1 109 ? -1.562 -4.562 4.781 1 96 109 LYS A N 1
ATOM 866 C CA . LYS A 1 109 ? -2.701 -4.301 5.656 1 96 109 LYS A CA 1
ATOM 867 C C . LYS A 1 109 ? -3.883 -3.742 4.867 1 96 109 LYS A C 1
ATOM 869 O O . LYS A 1 109 ? -5 -4.25 4.977 1 96 109 LYS A O 1
ATOM 874 N N . ASN A 1 110 ? -3.586 -2.764 4.074 1 93.5 110 ASN A N 1
ATOM 875 C CA . ASN A 1 110 ? -4.652 -2.131 3.309 1 93.5 110 ASN A CA 1
ATOM 876 C C . ASN A 1 110 ? -5.246 -3.086 2.277 1 93.5 110 ASN A C 1
ATOM 878 O O . ASN A 1 110 ? -6.449 -3.059 2.018 1 93.5 110 ASN A O 1
ATOM 882 N N . LEU A 1 111 ? -4.414 -3.916 1.701 1 95.56 111 LEU A N 1
ATOM 883 C CA . LEU A 1 111 ? -4.871 -4.891 0.715 1 95.56 111 LEU A CA 1
ATOM 884 C C . LEU A 1 111 ? -5.789 -5.926 1.357 1 95.56 111 LEU A C 1
ATOM 886 O O . LEU A 1 111 ? -6.832 -6.27 0.798 1 95.56 111 LEU A O 1
ATOM 890 N N . VAL A 1 112 ? -5.383 -6.367 2.504 1 95.94 112 VAL A N 1
ATOM 891 C CA . VAL A 1 112 ? -6.168 -7.359 3.23 1 95.94 112 VAL A CA 1
ATOM 892 C C . VAL A 1 112 ? -7.535 -6.773 3.59 1 95.94 112 VAL A C 1
ATOM 894 O O . VAL A 1 112 ? -8.562 -7.418 3.396 1 95.94 112 VAL A O 1
ATOM 897 N N . GLU A 1 113 ? -7.512 -5.539 4.082 1 94.5 113 GLU A N 1
ATOM 898 C CA . GLU A 1 113 ? -8.766 -4.883 4.441 1 94.5 113 GLU A CA 1
ATOM 899 C C . GLU A 1 113 ? -9.656 -4.699 3.219 1 94.5 113 GLU A C 1
ATOM 901 O O . GLU A 1 113 ? -10.867 -4.941 3.283 1 94.5 113 GLU A O 1
ATOM 906 N N . LEU A 1 114 ? -9.062 -4.297 2.186 1 94.38 114 LEU A N 1
ATOM 907 C CA . LEU A 1 114 ? -9.805 -4.07 0.948 1 94.38 114 LEU A CA 1
ATOM 908 C C . LEU A 1 114 ? -10.43 -5.363 0.443 1 94.38 114 LEU A C 1
ATOM 910 O O . LEU A 1 114 ? -11.609 -5.395 0.097 1 94.38 114 LEU A O 1
ATOM 914 N N . ILE A 1 115 ? -9.633 -6.402 0.399 1 94.25 115 ILE A N 1
ATOM 915 C CA . ILE A 1 115 ? -10.109 -7.699 -0.076 1 94.25 115 ILE A CA 1
ATOM 916 C C . ILE A 1 115 ? -11.266 -8.18 0.797 1 94.25 115 ILE A C 1
ATOM 918 O O . ILE A 1 115 ? -12.281 -8.656 0.286 1 94.25 115 ILE A O 1
ATOM 922 N N . ASN A 1 116 ? -11.133 -8.031 2.082 1 93.75 116 ASN A N 1
ATOM 923 C CA . ASN A 1 116 ? -12.172 -8.453 3.012 1 93.75 116 ASN A CA 1
ATOM 924 C C . ASN A 1 116 ? -13.469 -7.672 2.793 1 93.75 116 ASN A C 1
ATOM 926 O O . ASN A 1 116 ? -14.555 -8.25 2.809 1 93.75 116 ASN A O 1
ATOM 930 N N . LEU A 1 117 ? -13.359 -6.379 2.582 1 92.12 117 LEU A N 1
ATOM 931 C CA . LEU A 1 117 ? -14.531 -5.551 2.328 1 92.12 117 LEU A CA 1
ATOM 932 C C . LEU A 1 117 ? -15.203 -5.949 1.02 1 92.12 117 LEU A C 1
ATOM 934 O O . LEU A 1 117 ? -16.438 -6.02 0.945 1 92.12 117 LEU A O 1
ATOM 938 N N . LYS A 1 118 ? -14.375 -6.203 0.061 1 90.5 118 LYS A N 1
ATOM 939 C CA . LYS A 1 118 ? -14.914 -6.598 -1.235 1 90.5 118 LYS A CA 1
ATOM 940 C C . LYS A 1 118 ? -15.633 -7.941 -1.145 1 90.5 118 LYS A C 1
ATOM 942 O O . LYS A 1 118 ? -16.688 -8.133 -1.761 1 90.5 118 LYS A O 1
ATOM 947 N N . LYS A 1 119 ? -15.047 -8.836 -0.444 1 90.06 119 LYS A N 1
ATOM 948 C CA . LYS A 1 119 ? -15.688 -10.125 -0.233 1 90.06 119 LYS A CA 1
ATOM 949 C C . LYS A 1 119 ? -17.016 -9.969 0.494 1 90.06 119 LYS A C 1
ATOM 951 O O . LYS A 1 119 ? -18 -10.641 0.163 1 90.06 119 LYS A O 1
ATOM 956 N N . CYS A 1 120 ? -17.031 -9.062 1.519 1 90.88 120 CYS A N 1
ATOM 957 C CA . CYS A 1 120 ? -18.266 -8.789 2.252 1 90.88 120 CYS A CA 1
ATOM 958 C C . CYS A 1 120 ? -19.344 -8.227 1.327 1 90.88 120 CYS A C 1
ATOM 960 O O . CYS A 1 120 ? -20.484 -8.656 1.378 1 90.88 120 CYS A O 1
ATOM 962 N N . ILE A 1 121 ? -18.984 -7.359 0.566 1 88.12 121 ILE A N 1
ATOM 963 C CA . ILE A 1 121 ? -19.922 -6.719 -0.356 1 88.12 121 ILE A CA 1
ATOM 964 C C . ILE A 1 121 ? -20.438 -7.738 -1.366 1 88.12 121 ILE A C 1
ATOM 966 O O . ILE A 1 121 ? -21.625 -7.758 -1.688 1 88.12 121 ILE A O 1
ATOM 970 N N . TYR A 1 122 ? -19.5 -8.555 -1.85 1 87.88 122 TYR A N 1
ATOM 971 C CA . TYR A 1 122 ? -19.875 -9.609 -2.787 1 87.88 122 TYR A CA 1
ATOM 972 C C . TYR A 1 122 ? -20.906 -10.555 -2.174 1 87.88 122 TYR A C 1
ATOM 974 O O . TYR A 1 122 ? -21.891 -10.922 -2.824 1 87.88 122 TYR A O 1
ATOM 982 N N . ASN A 1 123 ? -20.719 -10.914 -0.988 1 88.38 123 ASN A N 1
ATOM 983 C CA . ASN A 1 123 ? -21.625 -11.82 -0.294 1 88.38 123 ASN A CA 1
ATOM 984 C C . ASN A 1 123 ? -23.016 -11.195 -0.096 1 88.38 123 ASN A C 1
ATOM 986 O O . ASN A 1 123 ? -24.031 -11.883 -0.209 1 88.38 123 ASN A O 1
ATOM 990 N N . ILE A 1 124 ? -23.016 -9.953 0.2 1 87.56 124 ILE A N 1
ATOM 991 C CA . ILE A 1 124 ? -24.266 -9.234 0.372 1 87.56 124 ILE A CA 1
ATOM 992 C C . ILE A 1 124 ? -25.016 -9.156 -0.962 1 87.56 124 ILE A C 1
ATOM 994 O O . ILE A 1 124 ? -26.234 -9.352 -1.016 1 87.56 124 ILE A O 1
ATOM 998 N N . GLU A 1 125 ? -24.219 -8.859 -1.945 1 84.88 125 GLU A N 1
ATOM 999 C CA . GLU A 1 125 ? -24.812 -8.781 -3.279 1 84.88 125 GLU A CA 1
ATOM 1000 C C . GLU A 1 125 ? -25.406 -10.117 -3.695 1 84.88 125 GLU A C 1
ATOM 1002 O O . GLU A 1 125 ? -26.469 -10.156 -4.332 1 84.88 125 GLU A O 1
ATOM 1007 N N . LYS A 1 126 ? -24.781 -11.164 -3.359 1 86.69 126 LYS A N 1
ATOM 1008 C CA . LYS A 1 126 ? -25.281 -12.5 -3.68 1 86.69 126 LYS A CA 1
ATOM 1009 C C . LYS A 1 126 ? -26.594 -12.789 -2.953 1 86.69 126 LYS A C 1
ATOM 1011 O O . LYS A 1 126 ? -27.469 -13.477 -3.482 1 86.69 126 LYS A O 1
ATOM 1016 N N . ILE A 1 127 ? -26.672 -12.234 -1.772 1 85.5 127 ILE A N 1
ATOM 1017 C CA . ILE A 1 127 ? -27.859 -12.461 -0.964 1 85.5 127 ILE A CA 1
ATOM 1018 C C . ILE A 1 127 ? -29.016 -11.633 -1.515 1 85.5 127 ILE A C 1
ATOM 1020 O O . ILE A 1 127 ? -30.156 -12.109 -1.57 1 85.5 127 ILE A O 1
ATOM 1024 N N . VAL A 1 128 ? -28.734 -10.469 -1.883 1 84.5 128 VAL A N 1
ATOM 1025 C CA . VAL A 1 128 ? -29.781 -9.539 -2.316 1 84.5 128 VAL A CA 1
ATOM 1026 C C . VAL A 1 128 ? -30.203 -9.859 -3.75 1 84.5 128 VAL A C 1
ATOM 1028 O O . VAL A 1 128 ? -31.375 -9.812 -4.086 1 84.5 128 VAL A O 1
ATOM 1031 N N . ASN A 1 129 ? -29.25 -10.125 -4.648 1 79.06 129 ASN A N 1
ATOM 1032 C CA . ASN A 1 129 ? -29.562 -10.445 -6.035 1 79.06 129 ASN A CA 1
ATOM 1033 C C . ASN A 1 129 ? -28.906 -11.742 -6.477 1 79.06 129 ASN A C 1
ATOM 1035 O O . ASN A 1 129 ? -27.922 -11.727 -7.227 1 79.06 129 ASN A O 1
ATOM 1039 N N . PRO A 1 130 ? -29.375 -12.906 -6.027 1 67.88 130 PRO A N 1
ATOM 1040 C CA . PRO A 1 130 ? -28.766 -14.195 -6.352 1 67.88 130 PRO A CA 1
ATOM 1041 C C . PRO A 1 130 ? -28.703 -14.461 -7.855 1 67.88 130 PRO A C 1
ATOM 1043 O O . PRO A 1 130 ? -27.797 -15.156 -8.328 1 67.88 130 PRO A O 1
ATOM 1046 N N . THR A 1 131 ? -29.516 -14 -8.664 1 64.81 131 THR A N 1
ATOM 1047 C CA . THR A 1 131 ? -29.562 -14.273 -10.094 1 64.81 131 THR A CA 1
ATOM 1048 C C . THR A 1 131 ? -28.547 -13.398 -10.828 1 64.81 131 THR A C 1
ATOM 1050 O O . THR A 1 131 ? -27.984 -13.812 -11.852 1 64.81 131 THR A O 1
ATOM 1053 N N . LYS A 1 132 ? -28.375 -12.148 -10.461 1 55.44 132 LYS A N 1
ATOM 1054 C CA . LYS A 1 132 ? -27.578 -11.203 -11.227 1 55.44 132 LYS A CA 1
ATOM 1055 C C . LYS A 1 132 ? -26.078 -11.406 -10.961 1 55.44 132 LYS A C 1
ATOM 1057 O O . LYS A 1 132 ? -25.25 -10.727 -11.555 1 55.44 132 LYS A O 1
ATOM 1062 N N . ILE A 1 133 ? -25.594 -11.992 -10.039 1 49.12 133 ILE A N 1
ATOM 1063 C CA . ILE A 1 133 ? -24.172 -12.008 -9.742 1 49.12 133 ILE A CA 1
ATOM 1064 C C . ILE A 1 133 ? -23.422 -12.836 -10.789 1 49.12 133 ILE A C 1
ATOM 1066 O O . ILE A 1 133 ? -22.969 -13.938 -10.492 1 49.12 133 ILE A O 1
ATOM 1070 N N . LYS A 1 134 ? -23.875 -13.094 -11.898 1 41.38 134 LYS A N 1
ATOM 1071 C CA . LYS A 1 134 ? -23 -13.734 -12.875 1 41.38 134 LYS A CA 1
ATOM 1072 C C . LYS A 1 134 ? -21.703 -12.953 -13.055 1 41.38 134 LYS A C 1
ATOM 1074 O O . LYS A 1 134 ? -20.609 -13.516 -12.945 1 41.38 134 LYS A O 1
ATOM 1079 N N . THR A 1 135 ? -21.281 -12.305 -14.344 1 37 135 THR A N 1
ATOM 1080 C CA . THR A 1 135 ? -20.125 -12.086 -15.227 1 37 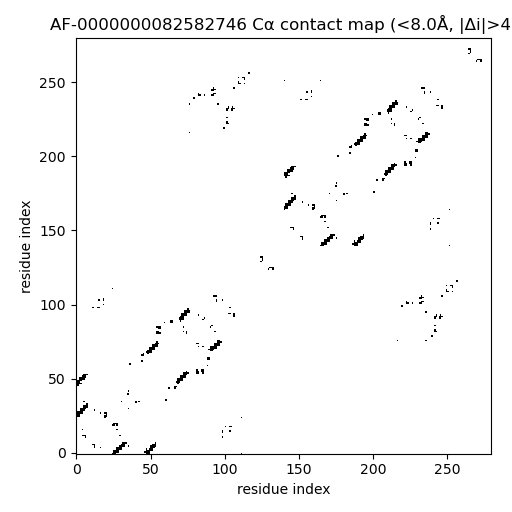135 THR A CA 1
ATOM 1081 C C . THR A 1 135 ? -19.25 -10.953 -14.695 1 37 135 THR A C 1
ATOM 1083 O O . THR A 1 135 ? -18.078 -10.875 -15.023 1 37 135 THR A O 1
ATOM 1086 N N . HIS A 1 136 ? -19.828 -9.852 -14.07 1 33.97 136 HIS A N 1
ATOM 1087 C CA . HIS A 1 136 ? -19.047 -8.625 -14.203 1 33.97 136 HIS A CA 1
ATOM 1088 C C . HIS A 1 136 ? -17.969 -8.531 -13.133 1 33.97 136 HIS A C 1
ATOM 1090 O O . HIS A 1 136 ? -17.359 -7.477 -12.945 1 33.97 136 HIS A O 1
ATOM 1096 N N . ILE A 1 137 ? -17.875 -9.359 -12.219 1 36.59 137 ILE A N 1
ATOM 1097 C CA . ILE A 1 137 ? -16.797 -9.117 -11.266 1 36.59 137 ILE A CA 1
ATOM 1098 C C . ILE A 1 137 ? -15.453 -9.141 -11.984 1 36.59 137 ILE A C 1
ATOM 1100 O O . ILE A 1 137 ? -14.398 -9.039 -11.352 1 36.59 137 ILE A O 1
ATOM 1104 N N . ASN A 1 138 ? -15.359 -9.562 -13.227 1 32.44 138 ASN A N 1
ATOM 1105 C CA . ASN A 1 138 ? -14.102 -9.578 -13.961 1 32.44 138 ASN A CA 1
ATOM 1106 C C . ASN A 1 138 ? -13.547 -8.164 -14.148 1 32.44 138 ASN A C 1
ATOM 1108 O O . ASN A 1 138 ? -12.625 -7.957 -14.938 1 32.44 138 ASN A O 1
ATOM 1112 N N . ILE A 1 139 ? -14.352 -7.117 -13.891 1 27.39 139 ILE A N 1
ATOM 1113 C CA . ILE A 1 139 ? -13.844 -5.855 -14.422 1 27.39 139 ILE A CA 1
ATOM 1114 C C . ILE A 1 139 ? -12.781 -5.293 -13.484 1 27.39 139 ILE A C 1
ATOM 1116 O O . ILE A 1 139 ? -13.102 -4.656 -12.477 1 27.39 139 ILE A O 1
ATOM 1120 N N . ILE A 1 140 ? -11.992 -5.906 -12.555 1 22.56 140 ILE A N 1
ATOM 1121 C CA . ILE A 1 140 ? -10.742 -5.172 -12.367 1 22.56 140 ILE A CA 1
ATOM 1122 C C . ILE A 1 140 ? -9.906 -5.238 -13.633 1 22.56 140 ILE A C 1
ATOM 1124 O O . ILE A 1 140 ? -9.711 -6.312 -14.211 1 22.56 140 ILE A O 1
ATOM 1128 N N . MET B 1 1 ? -11.211 13.32 -2.971 1 95.19 1 MET B N 1
ATOM 1129 C CA . MET B 1 1 ? -10.203 13.07 -1.943 1 95.19 1 MET B CA 1
ATOM 1130 C C . MET B 1 1 ? -9.281 14.273 -1.78 1 95.19 1 MET B C 1
ATOM 1132 O O . MET B 1 1 ? -9 14.977 -2.75 1 95.19 1 MET B O 1
ATOM 1136 N N . LYS B 1 2 ? -8.914 14.609 -0.567 1 97.31 2 LYS B N 1
ATOM 1137 C CA . LYS B 1 2 ? -8.039 15.75 -0.312 1 97.31 2 LYS B CA 1
ATOM 1138 C C . LYS B 1 2 ? -6.68 15.297 0.215 1 97.31 2 LYS B C 1
ATOM 1140 O O . LYS B 1 2 ? -6.605 14.602 1.231 1 97.31 2 LYS B O 1
ATOM 1145 N N . PHE B 1 3 ? -5.621 15.789 -0.547 1 98.31 3 PHE B N 1
ATOM 1146 C CA . PHE B 1 3 ? -4.246 15.43 -0.213 1 98.31 3 PHE B CA 1
ATOM 1147 C C . PHE B 1 3 ? -3.49 16.641 0.329 1 98.31 3 PHE B C 1
ATOM 1149 O O . PHE B 1 3 ? -3.656 17.75 -0.164 1 98.31 3 PHE B O 1
ATOM 1156 N N . LEU B 1 4 ? -2.686 16.391 1.335 1 97.94 4 LEU B N 1
ATOM 1157 C CA . LEU B 1 4 ? -1.673 17.344 1.758 1 97.94 4 LEU B CA 1
ATOM 1158 C C . LEU B 1 4 ? -0.273 16.766 1.625 1 97.94 4 LEU B C 1
ATOM 1160 O O . LEU B 1 4 ? 0.003 15.68 2.156 1 97.94 4 LEU B O 1
ATOM 1164 N N . ILE B 1 5 ? 0.558 17.422 0.891 1 97.94 5 ILE B N 1
ATOM 1165 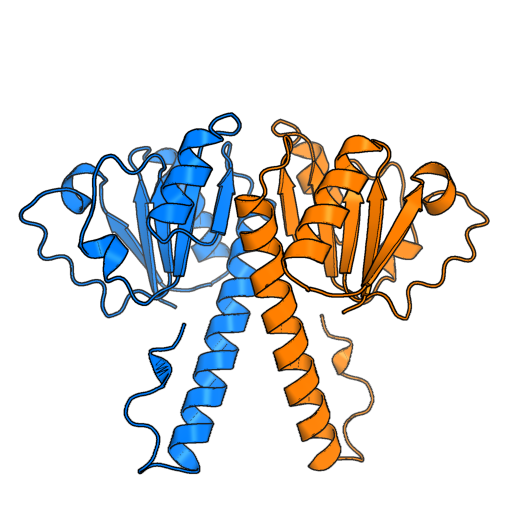C CA . ILE B 1 5 ? 1.94 17 0.717 1 97.94 5 ILE B CA 1
ATOM 1166 C C . ILE B 1 5 ? 2.873 17.922 1.485 1 97.94 5 ILE B C 1
ATOM 1168 O O . ILE B 1 5 ? 2.863 19.141 1.269 1 97.94 5 ILE B O 1
ATOM 1172 N N . VAL B 1 6 ? 3.619 17.312 2.402 1 96.06 6 VAL B N 1
ATOM 1173 C CA . VAL B 1 6 ? 4.605 18.047 3.199 1 96.06 6 VAL B CA 1
ATOM 1174 C C . VAL B 1 6 ? 6.004 17.5 2.916 1 96.06 6 VAL B C 1
ATOM 1176 O O . VAL B 1 6 ? 6.363 16.422 3.396 1 96.06 6 VAL B O 1
ATOM 1179 N N . ASN B 1 7 ? 6.746 18.25 2.209 1 93.44 7 ASN B N 1
ATOM 1180 C CA . ASN B 1 7 ? 8.062 17.797 1.773 1 93.44 7 ASN B CA 1
ATOM 1181 C C . ASN B 1 7 ? 9.047 18.953 1.667 1 93.44 7 ASN B C 1
ATOM 1183 O O . ASN B 1 7 ? 8.648 20.094 1.402 1 93.44 7 ASN B O 1
ATOM 1187 N N . ASN B 1 8 ? 10.234 18.609 1.938 1 89.31 8 ASN B N 1
ATOM 1188 C CA . ASN B 1 8 ? 11.234 19.672 1.886 1 89.31 8 ASN B CA 1
ATOM 1189 C C . ASN B 1 8 ? 11.93 19.719 0.527 1 89.31 8 ASN B C 1
ATOM 1191 O O . ASN B 1 8 ? 12.719 20.625 0.259 1 89.31 8 ASN B O 1
ATOM 1195 N N . ILE B 1 9 ? 11.734 18.781 -0.314 1 91 9 ILE B N 1
ATOM 1196 C CA . ILE B 1 9 ? 12.312 18.719 -1.653 1 91 9 ILE B CA 1
ATOM 1197 C C . ILE B 1 9 ? 11.234 19.047 -2.689 1 91 9 ILE B C 1
ATOM 1199 O O . ILE B 1 9 ? 10.305 18.25 -2.896 1 91 9 ILE B O 1
ATOM 1203 N N . GLN B 1 10 ? 11.391 20.141 -3.283 1 92.88 10 GLN B N 1
ATOM 1204 C CA . GLN B 1 10 ? 10.375 20.656 -4.195 1 92.88 10 GLN B CA 1
ATOM 1205 C C . GLN B 1 10 ? 10.109 19.688 -5.336 1 92.88 10 GLN B C 1
ATOM 1207 O O . GLN B 1 10 ? 8.961 19.484 -5.734 1 92.88 10 GLN B O 1
ATOM 1212 N N . SER B 1 11 ? 11.164 19.125 -5.898 1 95 11 SER B N 1
ATOM 1213 C CA . SER B 1 11 ? 10.992 18.188 -7.008 1 95 11 SER B CA 1
ATOM 1214 C C . SER B 1 11 ? 10.125 17 -6.605 1 95 11 SER B C 1
ATOM 1216 O O . SER B 1 11 ? 9.281 16.547 -7.383 1 95 11 SER B O 1
ATOM 1218 N N . THR B 1 12 ? 10.266 16.531 -5.418 1 95.31 12 THR B N 1
ATOM 1219 C CA . THR B 1 12 ? 9.461 15.414 -4.926 1 95.31 12 THR B CA 1
ATOM 1220 C C . THR B 1 12 ? 7.996 15.812 -4.82 1 95.31 12 THR B C 1
ATOM 1222 O O . THR B 1 12 ? 7.113 15.062 -5.246 1 95.31 12 THR B O 1
ATOM 1225 N N . SER B 1 13 ? 7.727 17.016 -4.277 1 96.31 13 SER B N 1
ATOM 1226 C CA . SER B 1 13 ? 6.363 17.516 -4.168 1 96.31 13 SER B CA 1
ATOM 1227 C C . SER B 1 13 ? 5.703 17.625 -5.539 1 96.31 13 SER B C 1
ATOM 1229 O O . SER B 1 13 ? 4.543 17.234 -5.707 1 96.31 13 SER B O 1
ATOM 1231 N N . LEU B 1 14 ? 6.461 18.109 -6.461 1 96.81 14 LEU B N 1
ATOM 1232 C CA . LEU B 1 14 ? 5.938 18.297 -7.805 1 96.81 14 LEU B CA 1
ATOM 1233 C C . LEU B 1 14 ? 5.613 16.969 -8.461 1 96.81 14 LEU B C 1
ATOM 1235 O O . LEU B 1 14 ? 4.555 16.812 -9.078 1 96.81 14 LEU B O 1
ATOM 1239 N N . ILE B 1 15 ? 6.508 16.031 -8.359 1 97.69 15 ILE B N 1
ATOM 1240 C CA . ILE B 1 15 ? 6.32 14.719 -8.969 1 97.69 15 ILE B CA 1
ATOM 1241 C C . ILE B 1 15 ? 5.09 14.047 -8.367 1 97.69 15 ILE B C 1
ATOM 1243 O O . ILE B 1 15 ? 4.238 13.531 -9.102 1 97.69 15 ILE B O 1
ATOM 1247 N N . LEU B 1 16 ? 4.984 14.062 -7.055 1 98.19 16 LEU B N 1
ATOM 1248 C CA . LEU B 1 16 ? 3.852 13.445 -6.375 1 98.19 16 LEU B CA 1
ATOM 1249 C C . LEU B 1 16 ? 2.543 14.117 -6.789 1 98.19 16 LEU B C 1
ATOM 1251 O O . LEU B 1 16 ? 1.55 13.438 -7.051 1 98.19 16 LEU B O 1
ATOM 1255 N N . SER B 1 17 ? 2.562 15.461 -6.816 1 98.25 17 SER B N 1
ATOM 1256 C CA . SER B 1 17 ? 1.378 16.203 -7.23 1 98.25 17 SER B CA 1
ATOM 1257 C C . SER B 1 17 ? 0.939 15.812 -8.633 1 98.25 17 SER B C 1
ATOM 1259 O O . SER B 1 17 ? -0.252 15.617 -8.891 1 98.25 17 SER B O 1
ATOM 1261 N N . LYS B 1 18 ? 1.911 15.719 -9.477 1 98.25 18 LYS B N 1
ATOM 1262 C CA . LYS B 1 18 ? 1.619 15.344 -10.859 1 98.25 18 LYS B CA 1
ATOM 1263 C C . LYS B 1 18 ? 1.008 13.945 -10.93 1 98.25 18 LYS B C 1
ATOM 1265 O O . LYS B 1 18 ? 0.034 13.727 -11.656 1 98.25 18 LYS B O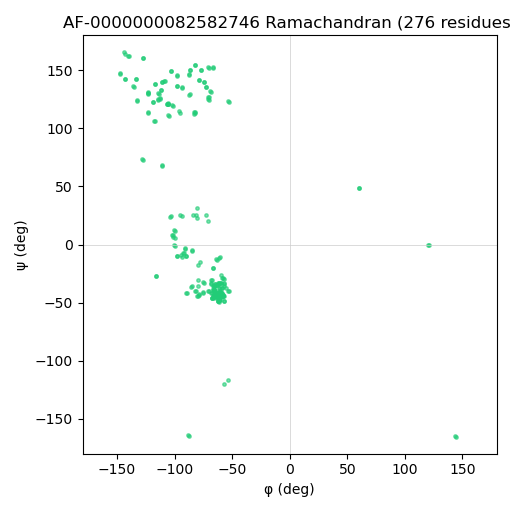 1
ATOM 1270 N N . ILE B 1 19 ? 1.533 13 -10.258 1 98.06 19 ILE B N 1
ATOM 1271 C CA . ILE B 1 19 ? 1.042 11.625 -10.266 1 98.06 19 ILE B CA 1
ATOM 1272 C C . ILE B 1 19 ? -0.395 11.586 -9.742 1 98.06 19 ILE B C 1
ATOM 1274 O O . ILE B 1 19 ? -1.276 11.008 -10.383 1 98.06 19 ILE B O 1
ATOM 1278 N N . ILE B 1 20 ? -0.69 12.219 -8.641 1 98.19 20 ILE B N 1
ATOM 1279 C CA . ILE B 1 20 ? -2.012 12.234 -8.023 1 98.19 20 ILE B CA 1
ATOM 1280 C C . ILE B 1 20 ? -3.021 12.867 -8.977 1 98.19 20 ILE B C 1
ATOM 1282 O O . ILE B 1 20 ? -4.141 12.375 -9.125 1 98.19 20 ILE B O 1
ATOM 1286 N N . HIS B 1 21 ? -2.557 13.961 -9.562 1 98.06 21 HIS B N 1
ATOM 1287 C CA . HIS B 1 21 ? -3.396 14.648 -10.539 1 98.06 21 HIS B CA 1
ATOM 1288 C C . HIS B 1 21 ? -3.701 13.75 -11.727 1 98.06 21 HIS B C 1
ATOM 1290 O O . HIS B 1 21 ? -4.859 13.609 -12.133 1 98.06 21 HIS B O 1
ATOM 1296 N N . ASP B 1 22 ? -2.695 13.133 -12.312 1 97.81 22 ASP B N 1
ATOM 1297 C CA . ASP B 1 22 ? -2.832 12.32 -13.516 1 97.81 22 ASP B CA 1
ATOM 1298 C C . ASP B 1 22 ? -3.797 11.156 -13.289 1 97.81 22 ASP B C 1
ATOM 1300 O O . ASP B 1 22 ? -4.512 10.75 -14.203 1 97.81 22 ASP B O 1
ATOM 1304 N N . TYR B 1 23 ? -3.838 10.641 -12.125 1 96.94 23 TYR B N 1
ATOM 1305 C CA . TYR B 1 23 ? -4.719 9.516 -11.828 1 96.94 23 TYR B CA 1
ATOM 1306 C C . TYR B 1 23 ? -6.074 10 -11.328 1 96.94 23 TYR B C 1
ATOM 1308 O O . TYR B 1 23 ? -6.938 9.195 -10.984 1 96.94 23 TYR B O 1
ATOM 1316 N N . ASN B 1 24 ? -6.211 11.32 -11.172 1 97.5 24 ASN B N 1
ATOM 1317 C CA . ASN B 1 24 ? -7.465 11.953 -10.766 1 97.5 24 ASN B CA 1
ATOM 1318 C C . ASN B 1 24 ? -7.922 11.461 -9.398 1 97.5 24 ASN B C 1
ATOM 1320 O O . ASN B 1 24 ? -9.086 11.102 -9.219 1 97.5 24 ASN B O 1
ATOM 1324 N N . TRP B 1 25 ? -6.945 11.492 -8.469 1 97.69 25 TRP B N 1
ATOM 1325 C CA . TRP B 1 25 ? -7.254 10.945 -7.152 1 97.69 25 TRP B CA 1
ATOM 1326 C C . TRP B 1 25 ? -7.812 12.023 -6.227 1 97.69 25 TRP B C 1
ATOM 1328 O O . TRP B 1 25 ? -8.32 11.719 -5.145 1 97.69 25 TRP B O 1
ATOM 1338 N N . GLY B 1 26 ? -7.738 13.25 -6.66 1 97.06 26 GLY B N 1
ATOM 1339 C CA . GLY B 1 26 ? -8.336 14.281 -5.824 1 97.06 26 GLY B CA 1
ATOM 1340 C C . GLY B 1 26 ? -7.562 15.586 -5.836 1 97.06 26 GLY B C 1
ATOM 1341 O O . GLY B 1 26 ? -6.734 15.812 -6.723 1 97.06 26 GLY B O 1
ATOM 1342 N N . GLU B 1 27 ? -7.891 16.406 -4.887 1 97.44 27 GLU B N 1
ATOM 1343 C CA . GLU B 1 27 ? -7.273 17.719 -4.766 1 97.44 27 GLU B CA 1
ATOM 1344 C C . GLU B 1 27 ? -5.992 17.656 -3.938 1 97.44 27 GLU B C 1
ATOM 1346 O O . GLU B 1 27 ? -5.914 16.906 -2.963 1 97.44 27 GLU B O 1
ATOM 1351 N N . ILE B 1 28 ? -5.039 18.547 -4.355 1 97.75 28 ILE B N 1
ATOM 1352 C CA . ILE B 1 28 ? -3.736 18.516 -3.703 1 97.75 28 ILE B CA 1
ATOM 1353 C C . ILE B 1 28 ? -3.408 19.891 -3.121 1 97.75 28 ILE B C 1
ATOM 1355 O O . ILE B 1 28 ? -3.559 20.906 -3.801 1 97.75 28 ILE B O 1
ATOM 1359 N N . THR B 1 29 ? -3.004 19.875 -1.876 1 95.44 29 THR B N 1
ATOM 1360 C CA . THR B 1 29 ? -2.412 21.047 -1.251 1 95.44 29 THR B CA 1
ATOM 1361 C C . THR B 1 29 ? -0.971 20.781 -0.833 1 95.44 29 THR B C 1
ATOM 1363 O O . THR B 1 29 ? -0.664 19.703 -0.32 1 95.44 29 THR B O 1
ATOM 1366 N N . ASN B 1 30 ? -0.143 21.734 -1.073 1 94.12 30 ASN B N 1
ATOM 1367 C CA . ASN B 1 30 ? 1.258 21.625 -0.677 1 94.12 30 ASN B CA 1
ATOM 1368 C C . ASN B 1 30 ? 1.582 22.562 0.489 1 94.12 30 ASN B C 1
ATOM 1370 O O . ASN B 1 30 ? 1.073 23.672 0.554 1 94.12 30 ASN B O 1
ATOM 1374 N N . CYS B 1 31 ? 2.361 22.031 1.332 1 91.5 31 CYS B N 1
ATOM 1375 C CA . CYS B 1 31 ? 2.854 22.797 2.467 1 91.5 31 CYS B CA 1
ATOM 1376 C C . CYS B 1 31 ? 4.348 22.578 2.672 1 91.5 31 CYS B C 1
ATOM 1378 O O . CYS B 1 31 ? 4.828 21.453 2.6 1 91.5 31 CYS B O 1
ATOM 1380 N N . SER B 1 32 ? 5.039 23.641 2.91 1 87.44 32 SER B N 1
ATOM 1381 C CA . SER B 1 32 ? 6.465 23.484 3.162 1 87.44 32 SER B CA 1
ATOM 1382 C C . SER B 1 32 ? 6.719 22.812 4.508 1 87.44 32 SER B C 1
ATOM 1384 O O . SER B 1 32 ? 5.91 22.922 5.43 1 87.44 32 SER B O 1
ATOM 1386 N N . TYR B 1 33 ? 7.816 22.188 4.438 1 87.06 33 TYR B N 1
ATOM 1387 C CA . TYR B 1 33 ? 8.234 21.516 5.656 1 87.06 33 TYR B CA 1
ATOM 1388 C C . TYR B 1 33 ? 8.383 22.5 6.809 1 87.06 33 TYR B C 1
ATOM 1390 O O . TYR B 1 33 ? 7.953 22.219 7.93 1 87.06 33 TYR B O 1
ATOM 1398 N N . THR B 1 34 ? 8.93 23.656 6.594 1 84.81 34 THR B N 1
ATOM 1399 C CA . THR B 1 34 ? 9.148 24.688 7.605 1 84.81 34 THR B CA 1
ATOM 1400 C C . THR B 1 34 ? 7.824 25.188 8.164 1 84.81 34 THR B C 1
ATOM 1402 O O . THR B 1 34 ? 7.668 25.328 9.383 1 84.81 34 THR B O 1
ATOM 1405 N N . LYS B 1 35 ? 6.898 25.406 7.324 1 86.06 35 LYS B N 1
ATOM 1406 C CA . LYS B 1 35 ? 5.586 25.875 7.762 1 86.06 35 LYS B CA 1
ATOM 1407 C C . LYS B 1 35 ? 4.855 24.812 8.562 1 86.06 35 LYS B C 1
ATOM 1409 O O . LYS B 1 35 ? 4.266 25.094 9.609 1 86.06 35 LYS B O 1
ATOM 1414 N N . PHE B 1 36 ? 4.91 23.578 8.156 1 90.88 36 PHE B N 1
ATOM 1415 C CA . PHE B 1 36 ? 4.195 22.469 8.781 1 90.88 36 PHE B CA 1
ATOM 1416 C C . PHE B 1 36 ? 4.719 22.219 10.188 1 90.88 36 PHE B C 1
ATOM 1418 O O . PHE B 1 36 ? 3.943 21.906 11.102 1 90.88 36 PHE B O 1
ATOM 1425 N N . PHE B 1 37 ? 5.961 22.391 10.375 1 88.5 37 PHE B N 1
ATOM 1426 C CA . PHE B 1 37 ? 6.57 22.031 11.656 1 88.5 37 PHE B CA 1
ATOM 1427 C C . PHE B 1 37 ? 6.805 23.281 12.5 1 88.5 37 PHE B C 1
ATOM 1429 O O . PHE B 1 37 ? 7.391 23.203 13.578 1 88.5 37 PHE B O 1
ATOM 1436 N N . SER B 1 38 ? 6.281 24.344 12.016 1 83.44 38 SER B N 1
ATOM 1437 C CA . SER B 1 38 ? 6.387 25.562 12.797 1 83.44 38 SER B CA 1
ATOM 1438 C C . SER B 1 38 ? 5.363 25.594 13.922 1 83.44 38 SER B C 1
ATOM 1440 O O . SER B 1 38 ? 4.289 25 13.805 1 83.44 38 SER B O 1
ATOM 1442 N N . ASN B 1 39 ? 5.676 26.062 15.055 1 69.75 39 ASN B N 1
ATOM 1443 C CA . ASN B 1 39 ? 4.852 26.125 16.266 1 69.75 39 ASN B CA 1
ATOM 1444 C C . ASN B 1 39 ? 3.553 26.891 16.016 1 69.75 39 ASN B C 1
ATOM 1446 O O . ASN B 1 39 ? 2.551 26.656 16.688 1 69.75 39 ASN B O 1
ATOM 1450 N N . ASN B 1 40 ? 3.586 27.75 15.195 1 62.88 40 ASN B N 1
ATOM 1451 C CA . ASN B 1 40 ? 2.447 28.641 14.984 1 62.88 40 ASN B CA 1
ATOM 1452 C C . ASN B 1 40 ? 1.536 28.125 13.867 1 62.88 40 ASN B C 1
ATOM 1454 O O . ASN B 1 40 ? 0.798 28.906 13.266 1 62.88 40 ASN B O 1
ATOM 1458 N N . ASN B 1 41 ? 1.643 26.781 13.695 1 62.66 41 ASN B N 1
ATOM 1459 C CA . ASN B 1 41 ? 0.905 26.391 12.5 1 62.66 41 ASN B CA 1
ATOM 1460 C C . ASN B 1 41 ? -0.582 26.203 12.797 1 62.66 41 ASN B C 1
ATOM 1462 O O . ASN B 1 41 ? -0.954 25.562 13.773 1 62.66 41 ASN B O 1
ATOM 1466 N N . SER B 1 42 ? -1.391 27.016 12.258 1 69.19 42 SER B N 1
ATOM 1467 C CA . SER B 1 42 ? -2.85 27 12.305 1 69.19 42 SER B CA 1
ATOM 1468 C C . SER B 1 42 ? -3.42 26.062 11.234 1 69.19 42 SER B C 1
ATOM 1470 O O . SER B 1 42 ? -4.512 26.312 10.719 1 69.19 42 SER B O 1
ATOM 1472 N N . LEU B 1 43 ? -2.559 25.141 10.914 1 80.19 43 LEU B N 1
ATOM 1473 C CA . LEU B 1 43 ? -3.043 24.281 9.844 1 80.19 43 LEU B CA 1
ATOM 1474 C C . LEU B 1 43 ? -4.172 23.375 10.344 1 80.19 43 LEU B C 1
ATOM 1476 O O . LEU B 1 43 ? -4.09 22.812 11.438 1 80.19 43 LEU B O 1
ATOM 1480 N N . ASN B 1 44 ? -5.223 23.484 9.648 1 83.44 44 ASN B N 1
ATOM 1481 C CA . ASN B 1 44 ? -6.367 22.609 9.898 1 83.44 44 ASN B CA 1
ATOM 1482 C C . ASN B 1 44 ? -6.363 21.406 8.961 1 83.44 44 ASN B C 1
ATOM 1484 O O . ASN B 1 44 ? -6.531 21.547 7.754 1 83.44 44 ASN B O 1
ATOM 1488 N N . LEU B 1 45 ? -6.199 20.25 9.602 1 90.94 45 LEU B N 1
ATOM 1489 C CA . LEU B 1 45 ? -6.094 19.031 8.797 1 90.94 45 LEU B CA 1
ATOM 1490 C C . LEU B 1 45 ? -7.418 18.281 8.781 1 90.94 45 LEU B C 1
ATOM 1492 O O . LEU B 1 45 ? -7.473 17.125 8.336 1 90.94 45 LEU B O 1
ATOM 1496 N N . LYS B 1 46 ? -8.43 18.891 9.219 1 89.69 46 LYS B N 1
A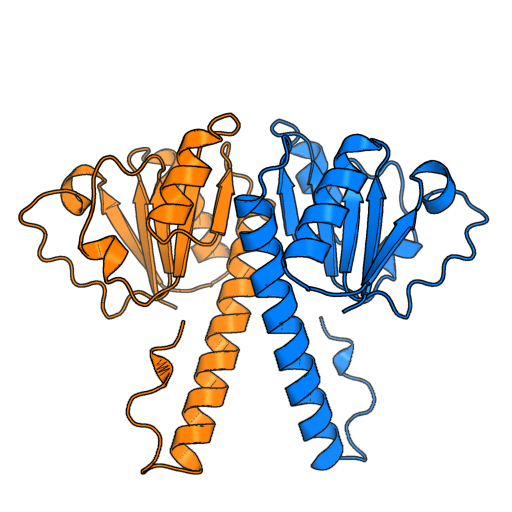TOM 1497 C CA . LYS B 1 46 ? -9.703 18.219 9.414 1 89.69 46 LYS B CA 1
ATOM 1498 C C . LYS B 1 46 ? -10.25 17.672 8.094 1 89.69 46 LYS B C 1
ATOM 1500 O O . LYS B 1 46 ? -10.852 16.594 8.062 1 89.69 46 LYS B O 1
ATOM 1505 N N . ASP B 1 47 ? -9.984 18.359 7.008 1 93 47 ASP B N 1
ATOM 1506 C CA . ASP B 1 47 ? -10.578 17.953 5.738 1 93 47 ASP B CA 1
ATOM 1507 C C . ASP B 1 47 ? -9.578 17.156 4.891 1 93 47 ASP B C 1
ATOM 1509 O O . ASP B 1 47 ? -9.875 16.812 3.746 1 93 47 ASP B O 1
ATOM 1513 N N . ILE B 1 48 ? -8.461 16.875 5.438 1 96.62 48 ILE B N 1
ATOM 1514 C CA . ILE B 1 48 ? -7.438 16.141 4.699 1 96.62 48 ILE B CA 1
ATOM 1515 C C . ILE B 1 48 ? -7.672 14.648 4.852 1 96.62 48 ILE B C 1
ATOM 1517 O O . ILE B 1 48 ? -7.824 14.148 5.969 1 96.62 48 ILE B O 1
ATOM 1521 N N . ASP B 1 49 ? -7.68 13.961 3.727 1 97.12 49 ASP B N 1
ATOM 1522 C CA . ASP B 1 49 ? -7.855 12.508 3.76 1 97.12 49 ASP B CA 1
ATOM 1523 C C . ASP B 1 49 ? -6.508 1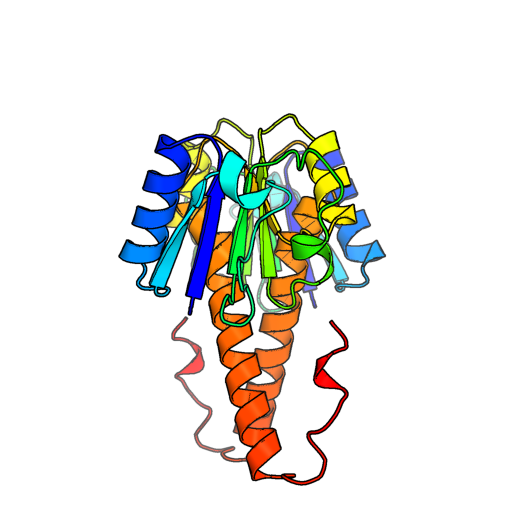1.797 3.865 1 97.12 49 ASP B C 1
ATOM 1525 O O . ASP B 1 49 ? -6.379 10.805 4.59 1 97.12 49 ASP B O 1
ATOM 1529 N N . ILE B 1 50 ? -5.555 12.312 3.113 1 97.94 50 ILE B N 1
ATOM 1530 C CA . ILE B 1 50 ? -4.246 11.672 3.051 1 97.94 50 ILE B CA 1
ATOM 1531 C C . ILE B 1 50 ? -3.148 12.719 3.215 1 97.94 50 ILE B C 1
ATOM 1533 O O . ILE B 1 50 ? -3.125 13.719 2.496 1 97.94 50 ILE B O 1
ATOM 1537 N N . LEU B 1 51 ? -2.324 12.508 4.168 1 97.5 51 LEU B N 1
ATOM 1538 C CA . LEU B 1 51 ? -1.123 13.305 4.387 1 97.5 51 LEU B CA 1
ATOM 1539 C C . LEU B 1 51 ? 0.116 12.578 3.883 1 97.5 51 LEU B C 1
ATOM 1541 O O . LEU B 1 51 ? 0.4 11.453 4.312 1 97.5 51 LEU B O 1
ATOM 1545 N N . ILE B 1 52 ? 0.825 13.164 2.922 1 98.06 52 ILE B N 1
ATOM 1546 C CA . ILE B 1 52 ? 2.092 12.625 2.443 1 98.06 52 ILE B CA 1
ATOM 1547 C C . ILE B 1 52 ? 3.246 13.477 2.973 1 98.06 52 ILE B C 1
ATOM 1549 O O . ILE B 1 52 ? 3.352 14.664 2.654 1 98.06 52 ILE B O 1
ATOM 1553 N N . ILE B 1 53 ? 4.137 12.828 3.723 1 96.75 53 ILE B N 1
ATOM 1554 C CA . ILE B 1 53 ? 5.117 13.633 4.445 1 96.75 53 ILE B CA 1
ATOM 1555 C C . ILE B 1 53 ? 6.512 13.031 4.262 1 96.75 53 ILE B C 1
ATOM 1557 O O . ILE B 1 53 ? 6.676 11.812 4.273 1 96.75 53 ILE B O 1
ATOM 1561 N N . SER B 1 54 ? 7.496 13.867 4.137 1 95.19 54 SER B N 1
ATOM 1562 C CA . SER B 1 54 ? 8.883 13.422 4.031 1 95.19 54 SER B CA 1
ATOM 1563 C C . SER B 1 54 ? 9.414 12.953 5.383 1 95.19 54 SER B C 1
ATOM 1565 O O . SER B 1 54 ? 9.18 13.602 6.406 1 95.19 54 SER B O 1
ATOM 1567 N N . LEU B 1 55 ? 10.172 11.875 5.297 1 93.19 55 LEU B N 1
ATOM 1568 C CA . LEU B 1 55 ? 10.867 11.383 6.484 1 93.19 55 LEU B CA 1
ATOM 1569 C C . LEU B 1 55 ? 12.344 11.742 6.434 1 93.19 55 LEU B C 1
ATOM 1571 O O . LEU B 1 55 ? 12.93 11.844 5.352 1 93.19 55 LEU B O 1
ATOM 1575 N N . PRO B 1 56 ? 12.945 11.945 7.555 1 90.88 56 PRO B N 1
ATOM 1576 C CA . PRO B 1 56 ? 12.414 11.719 8.898 1 90.88 56 PRO B CA 1
ATOM 1577 C C . PRO B 1 56 ? 11.555 12.875 9.398 1 90.88 56 PRO B C 1
ATOM 1579 O O . PRO B 1 56 ? 11.703 14.008 8.938 1 90.88 56 PRO B O 1
ATOM 1582 N N . ILE B 1 57 ? 10.688 12.523 10.289 1 87.25 57 ILE B N 1
ATOM 1583 C CA . ILE B 1 57 ? 9.93 13.539 11.008 1 87.25 57 ILE B CA 1
ATOM 1584 C C . ILE B 1 57 ? 10.773 14.086 12.164 1 87.25 57 ILE B C 1
ATOM 1586 O O . ILE B 1 57 ? 11.25 13.32 13.008 1 87.25 57 ILE B O 1
ATOM 1590 N N . PRO B 1 58 ? 11.18 15.344 12.125 1 81.62 58 PRO B N 1
ATOM 1591 C CA . PRO B 1 58 ? 12.148 15.922 13.062 1 81.62 58 PRO B CA 1
ATOM 1592 C C . PRO B 1 58 ? 11.695 15.812 14.516 1 81.62 58 PRO B C 1
ATOM 1594 O O . PRO B 1 58 ? 12.531 15.711 15.422 1 81.62 58 PRO B O 1
ATOM 1597 N N . ILE B 1 59 ? 10.5 16.094 14.812 1 73.62 59 ILE B N 1
ATOM 1598 C CA . ILE B 1 59 ? 10.07 16.172 16.203 1 73.62 59 ILE B CA 1
ATOM 1599 C C . ILE B 1 59 ? 8.648 15.625 16.328 1 73.62 59 ILE B C 1
ATOM 1601 O O . ILE B 1 59 ? 7.957 15.438 15.336 1 73.62 59 ILE B O 1
ATOM 1605 N N . TYR B 1 60 ? 8.438 15.398 17.594 1 75.38 60 TYR B N 1
ATOM 1606 C CA . TYR B 1 60 ? 7.043 15.141 17.922 1 75.38 60 TYR B CA 1
ATOM 1607 C C . TYR B 1 60 ? 6.145 16.25 17.391 1 75.38 60 TYR B C 1
ATOM 1609 O O . TYR B 1 60 ? 6.457 17.438 17.531 1 75.38 60 TYR B O 1
ATOM 1617 N N . ASN B 1 61 ? 5.238 15.789 16.609 1 81.12 61 ASN B N 1
ATOM 1618 C CA . ASN B 1 61 ? 4.305 16.75 16.047 1 81.12 61 ASN B CA 1
ATOM 1619 C C . ASN B 1 61 ? 2.857 16.406 16.375 1 81.12 61 ASN B C 1
ATOM 1621 O O . ASN B 1 61 ? 2.35 15.359 15.945 1 81.12 61 ASN B O 1
ATOM 1625 N N . LYS B 1 62 ? 2.305 17.25 17.141 1 82.06 62 LYS B N 1
ATOM 1626 C CA . LYS B 1 62 ? 0.932 17.078 17.609 1 82.06 62 LYS B CA 1
ATOM 1627 C C . LYS B 1 62 ? -0.029 16.906 16.422 1 82.06 62 LYS B C 1
ATOM 1629 O O . LYS B 1 62 ? -1.008 16.172 16.516 1 82.06 62 LYS B O 1
ATOM 1634 N N . LEU B 1 63 ? 0.207 17.609 15.352 1 85.81 63 LEU B N 1
ATOM 1635 C CA . LEU B 1 63 ? -0.669 17.547 14.188 1 85.81 63 LEU B CA 1
ATOM 1636 C C . LEU B 1 63 ? -0.713 16.125 13.625 1 85.81 63 LEU B C 1
ATOM 1638 O O . LEU B 1 63 ? -1.775 15.648 13.219 1 85.81 63 LEU B O 1
ATOM 1642 N N . ILE B 1 64 ? 0.42 15.516 13.602 1 89.12 64 ILE B N 1
ATOM 1643 C CA . ILE B 1 64 ? 0.523 14.164 13.07 1 89.12 64 ILE B CA 1
ATOM 1644 C C . ILE B 1 64 ? -0.164 13.188 14.023 1 89.12 64 ILE B C 1
ATOM 1646 O O . ILE B 1 64 ? -0.921 12.312 13.594 1 89.12 64 ILE B O 1
ATOM 1650 N N . LEU B 1 65 ? 0.013 13.406 15.297 1 84.81 65 LEU B N 1
ATOM 1651 C CA . LEU B 1 65 ? -0.528 12.508 16.312 1 84.81 65 LEU B CA 1
ATOM 1652 C C . LEU B 1 65 ? -2.051 12.57 16.344 1 84.81 65 LEU B C 1
ATOM 1654 O O . LEU B 1 65 ? -2.715 11.57 16.625 1 84.81 65 LEU B O 1
ATOM 1658 N N . GLU B 1 66 ? -2.586 13.688 16.016 1 88.19 66 GLU B N 1
ATOM 1659 C CA . GLU B 1 66 ? -4.027 13.883 16.109 1 88.19 66 GLU B CA 1
ATOM 1660 C C . GLU B 1 66 ? -4.699 13.742 14.742 1 88.19 66 GLU B C 1
ATOM 1662 O O . GLU B 1 66 ? -5.914 13.891 14.625 1 88.19 66 GLU B O 1
ATOM 1667 N N . PHE B 1 67 ? -3.854 13.492 13.812 1 93.12 67 PHE B N 1
ATOM 1668 C CA . PHE B 1 67 ? -4.387 13.398 12.453 1 93.12 67 PHE B CA 1
ATOM 1669 C C . PHE B 1 67 ? -5.242 12.141 12.305 1 93.12 67 PHE B C 1
ATOM 1671 O O . PHE B 1 67 ? -4.824 11.047 12.68 1 93.12 67 PHE B O 1
ATOM 1678 N N . ASN B 1 68 ? -6.461 12.328 11.719 1 92.5 68 ASN B N 1
ATOM 1679 C CA . ASN B 1 68 ? -7.406 11.219 11.625 1 92.5 68 ASN B CA 1
ATOM 1680 C C . ASN B 1 68 ? -7.363 10.555 10.25 1 92.5 68 ASN B C 1
ATOM 1682 O O . ASN B 1 68 ? -7.973 9.508 10.047 1 92.5 68 ASN B O 1
ATOM 1686 N N . GLY B 1 69 ? -6.688 11.141 9.344 1 95.06 69 GLY B N 1
ATOM 1687 C CA . GLY B 1 69 ? -6.586 10.57 8.016 1 95.06 69 GLY B CA 1
ATOM 1688 C C . GLY B 1 69 ? -5.438 9.586 7.875 1 95.06 69 GLY B C 1
ATOM 1689 O O . GLY B 1 69 ? -4.938 9.062 8.875 1 95.06 69 GLY B O 1
ATOM 1690 N N . ILE B 1 70 ? -5.082 9.266 6.715 1 96.75 70 ILE B N 1
ATOM 1691 C CA . ILE B 1 70 ? -4.023 8.305 6.434 1 96.75 70 ILE B CA 1
ATOM 1692 C C . ILE B 1 70 ? -2.717 9.047 6.148 1 96.75 70 ILE B C 1
ATOM 1694 O O . ILE B 1 70 ? -2.707 10.039 5.422 1 96.75 70 ILE B O 1
ATOM 1698 N N . ILE B 1 71 ? -1.675 8.516 6.727 1 97.06 71 ILE B N 1
ATOM 1699 C CA . ILE B 1 71 ? -0.382 9.164 6.52 1 97.06 71 ILE B CA 1
ATOM 1700 C C . ILE B 1 71 ? 0.521 8.258 5.688 1 97.06 71 ILE B C 1
ATOM 1702 O O . ILE B 1 71 ? 0.63 7.059 5.961 1 97.06 71 ILE B O 1
ATOM 1706 N N . ILE B 1 72 ? 1.14 8.82 4.695 1 97.75 72 ILE B N 1
ATOM 1707 C CA . ILE B 1 72 ? 2.152 8.164 3.871 1 97.75 72 ILE B CA 1
ATOM 1708 C C . ILE B 1 72 ? 3.506 8.844 4.086 1 97.75 72 ILE B C 1
ATOM 1710 O O . ILE B 1 72 ? 3.631 10.055 3.938 1 97.75 72 ILE B O 1
ATOM 1714 N N . GLY B 1 73 ? 4.484 8.086 4.449 1 96.75 73 GLY B N 1
ATOM 1715 C CA . GLY B 1 73 ? 5.84 8.602 4.578 1 96.75 73 GLY B CA 1
ATOM 1716 C C . GLY B 1 73 ? 6.672 8.406 3.322 1 96.75 73 GLY B C 1
ATOM 1717 O O . GLY B 1 73 ? 6.629 7.348 2.697 1 96.75 73 GLY B O 1
ATOM 1718 N N . VAL B 1 74 ? 7.344 9.414 2.971 1 96.19 74 VAL B N 1
ATOM 1719 C CA . VAL B 1 74 ? 8.305 9.344 1.871 1 96.19 74 VAL B CA 1
ATOM 1720 C C . VAL B 1 74 ? 9.727 9.336 2.422 1 96.19 74 VAL B C 1
ATOM 1722 O O . VAL B 1 74 ? 10.117 10.242 3.162 1 96.19 74 VAL B O 1
ATOM 1725 N N . CYS B 1 75 ? 10.492 8.289 2.109 1 92.44 75 CYS B N 1
ATOM 1726 C CA . CYS B 1 75 ? 11.789 8.148 2.768 1 92.44 75 CYS B CA 1
ATOM 1727 C C . CYS B 1 75 ? 12.844 7.66 1.788 1 92.44 75 CYS B C 1
ATOM 1729 O O . CYS B 1 75 ? 12.523 7.191 0.697 1 92.44 75 CYS B O 1
ATOM 1731 N N . ASP B 1 76 ? 14.094 7.867 2.223 1 88.5 76 ASP B N 1
ATOM 1732 C CA . ASP B 1 76 ? 15.211 7.34 1.443 1 88.5 76 ASP B CA 1
ATOM 1733 C C . ASP B 1 76 ? 15.367 5.836 1.661 1 88.5 76 ASP B C 1
ATOM 1735 O O . ASP B 1 76 ? 15.008 5.316 2.719 1 88.5 76 ASP B O 1
ATOM 1739 N N . ILE B 1 77 ? 15.844 5.125 0.699 1 72.12 77 ILE B N 1
ATOM 1740 C CA . ILE B 1 77 ? 15.969 3.676 0.608 1 72.12 77 ILE B CA 1
ATOM 1741 C C . ILE B 1 77 ? 16.703 3.143 1.837 1 72.12 77 ILE B C 1
ATOM 1743 O O . ILE B 1 77 ? 16.344 2.096 2.379 1 72.12 77 ILE B O 1
ATOM 1747 N N . ASN B 1 78 ? 17.609 3.684 2.307 1 75.88 78 ASN B N 1
ATOM 1748 C CA . ASN B 1 78 ? 18.469 3.111 3.34 1 75.88 78 ASN B CA 1
ATOM 1749 C C . ASN B 1 78 ? 18.172 3.715 4.711 1 75.88 78 ASN B C 1
ATOM 1751 O O . ASN B 1 78 ? 18.953 3.543 5.652 1 75.88 78 ASN B O 1
ATOM 1755 N N . ASP B 1 79 ? 17 4.168 4.758 1 85.88 79 ASP B N 1
ATOM 1756 C CA . ASP B 1 79 ? 16.703 4.82 6.031 1 85.88 79 ASP B CA 1
ATOM 1757 C C . ASP B 1 79 ? 15.688 4.012 6.84 1 85.88 79 ASP B C 1
ATOM 1759 O O . ASP B 1 79 ? 14.578 4.484 7.109 1 85.88 79 ASP B O 1
ATOM 1763 N N . GLN B 1 80 ? 16.125 2.887 7.289 1 87.56 80 GLN B N 1
ATOM 1764 C CA . GLN B 1 80 ? 15.266 1.993 8.062 1 87.56 80 GLN B CA 1
ATOM 1765 C C . GLN B 1 80 ? 14.812 2.654 9.367 1 87.56 80 GLN B C 1
ATOM 1767 O O . GLN B 1 80 ? 13.672 2.463 9.805 1 87.56 80 GLN B O 1
ATOM 1772 N N . ASP B 1 81 ? 15.719 3.488 9.898 1 90.56 81 ASP B N 1
ATOM 1773 C CA . ASP B 1 81 ? 15.406 4.172 11.148 1 90.56 81 ASP B CA 1
ATOM 1774 C C . ASP B 1 81 ? 14.266 5.168 10.961 1 90.56 81 ASP B C 1
ATOM 1776 O O . ASP B 1 81 ? 13.375 5.273 11.812 1 90.56 81 ASP B O 1
ATOM 1780 N N . SER B 1 82 ? 14.273 5.797 9.883 1 91.69 82 SER B N 1
ATOM 1781 C CA . SER B 1 82 ? 13.219 6.77 9.602 1 91.69 82 SER B CA 1
ATOM 1782 C C . SER B 1 82 ? 11.867 6.078 9.398 1 91.69 82 SER B C 1
ATOM 1784 O O . SER B 1 82 ? 10.828 6.617 9.773 1 91.69 82 SER B O 1
ATOM 1786 N N . ILE B 1 83 ? 11.898 4.906 8.844 1 91.62 83 ILE B N 1
ATOM 1787 C CA . ILE B 1 83 ? 10.68 4.137 8.648 1 91.62 83 ILE B CA 1
ATOM 1788 C C . ILE B 1 83 ? 10.117 3.705 10.008 1 91.62 83 ILE B C 1
ATOM 1790 O O . ILE B 1 83 ? 8.93 3.902 10.289 1 91.62 83 ILE B O 1
ATOM 1794 N N . THR B 1 84 ? 11.016 3.209 10.812 1 90.88 84 THR B N 1
ATOM 1795 C CA . THR B 1 84 ? 10.594 2.756 12.133 1 90.88 84 THR B CA 1
ATOM 1796 C C . THR B 1 84 ? 10.023 3.916 12.945 1 90.88 84 THR B C 1
ATOM 1798 O O . THR B 1 84 ? 8.938 3.807 13.516 1 90.88 84 THR B O 1
ATOM 1801 N N . GLN B 1 85 ? 10.734 5.039 12.953 1 90.56 85 GLN B N 1
ATOM 1802 C CA . GLN B 1 85 ? 10.281 6.207 13.703 1 90.56 85 GLN B CA 1
ATOM 1803 C C . GLN B 1 85 ? 9 6.777 13.109 1 90.56 85 GLN B C 1
ATOM 1805 O O . GLN B 1 85 ? 8.117 7.23 13.844 1 90.56 85 GLN B O 1
ATOM 1810 N N . GLY B 1 86 ? 8.922 6.781 11.805 1 92.44 86 GLY B N 1
ATOM 1811 C CA . GLY B 1 86 ? 7.695 7.215 11.148 1 92.44 86 GLY B CA 1
ATOM 1812 C C . GLY B 1 86 ? 6.48 6.406 11.57 1 92.44 86 GLY B C 1
ATOM 1813 O O . GLY B 1 86 ? 5.438 6.973 11.906 1 92.44 86 GLY B O 1
ATOM 1814 N N . TYR B 1 87 ? 6.691 5.121 11.625 1 90.88 87 TYR B N 1
ATOM 1815 C CA . TYR B 1 87 ? 5.605 4.234 12.031 1 90.88 87 TYR B CA 1
ATOM 1816 C C . TYR B 1 87 ? 5.145 4.547 13.445 1 90.88 87 TYR B C 1
ATOM 1818 O O . TYR B 1 87 ? 3.943 4.645 13.711 1 90.88 87 TYR B O 1
ATOM 1826 N N . LEU B 1 88 ? 6.078 4.734 14.25 1 89.75 88 LEU B N 1
ATOM 1827 C CA . LEU B 1 88 ? 5.773 5.02 15.648 1 89.75 88 LEU B CA 1
ATOM 1828 C C . LEU B 1 88 ? 5.082 6.367 15.789 1 89.75 88 LEU B C 1
ATOM 1830 O O . LEU B 1 88 ? 4.395 6.617 16.781 1 89.75 88 LEU B O 1
ATOM 1834 N N . SER B 1 89 ? 5.223 7.227 14.805 1 90 89 SER B N 1
ATOM 1835 C CA . SER B 1 89 ? 4.621 8.555 14.844 1 90 89 SER B CA 1
ATOM 1836 C C . SER B 1 89 ? 3.238 8.555 14.203 1 90 89 SER B C 1
ATOM 1838 O O . SER B 1 89 ? 2.559 9.578 14.172 1 90 89 SER B O 1
ATOM 1840 N N . GLY B 1 90 ? 2.855 7.457 13.586 1 91.56 90 GLY B N 1
ATOM 1841 C CA . GLY B 1 90 ? 1.515 7.367 13.031 1 91.56 90 GLY B CA 1
ATOM 1842 C C . GLY B 1 90 ? 1.502 7.121 11.531 1 91.56 90 GLY B C 1
ATOM 1843 O O . GLY B 1 90 ? 0.437 6.965 10.93 1 91.56 90 GLY B O 1
ATOM 1844 N N . VAL B 1 91 ? 2.715 7.039 10.969 1 93.81 91 VAL B N 1
ATOM 1845 C CA . VAL B 1 91 ? 2.807 6.758 9.539 1 93.81 91 VAL B CA 1
ATOM 1846 C C . VAL B 1 91 ? 2.445 5.297 9.281 1 93.81 91 VAL B C 1
ATOM 1848 O O . VAL B 1 91 ? 2.955 4.395 9.953 1 93.81 91 VAL B O 1
ATOM 1851 N N . GLU B 1 92 ? 1.625 5.105 8.227 1 93.62 92 GLU B N 1
ATOM 1852 C CA . GLU B 1 92 ? 1.11 3.76 8.008 1 93.62 92 GLU B CA 1
ATOM 1853 C C . GLU B 1 92 ? 1.611 3.188 6.684 1 93.62 92 GLU B C 1
ATOM 1855 O O . GLU B 1 92 ? 1.653 1.969 6.504 1 93.62 92 GLU B O 1
ATOM 1860 N N . ASN B 1 93 ? 1.884 4.004 5.812 1 95.62 93 ASN B N 1
ATOM 1861 C CA . ASN B 1 93 ? 2.338 3.633 4.477 1 95.62 93 ASN B CA 1
ATOM 1862 C C . ASN B 1 93 ? 3.635 4.348 4.105 1 95.62 93 ASN B C 1
ATOM 1864 O O . ASN B 1 93 ? 3.957 5.391 4.676 1 95.62 93 ASN B O 1
ATOM 1868 N N . PHE B 1 94 ? 4.289 3.719 3.078 1 95 94 PHE B N 1
ATOM 1869 C CA . PHE B 1 94 ? 5.598 4.285 2.766 1 95 94 PHE B CA 1
ATOM 1870 C C . PHE B 1 94 ? 5.855 4.258 1.265 1 95 94 PHE B C 1
ATOM 1872 O O . PHE B 1 94 ? 5.484 3.299 0.584 1 95 94 PHE B O 1
ATOM 1879 N N . ILE B 1 95 ? 6.477 5.281 0.827 1 94.25 95 ILE B N 1
ATOM 1880 C CA . ILE B 1 95 ? 7.012 5.395 -0.526 1 94.25 95 ILE B CA 1
ATOM 1881 C C . ILE B 1 95 ? 8.508 5.688 -0.469 1 94.25 95 ILE B C 1
ATOM 1883 O O . ILE B 1 95 ? 8.945 6.578 0.262 1 94.25 95 ILE B O 1
ATOM 1887 N N . THR B 1 96 ? 9.25 4.93 -1.206 1 91.62 96 THR B N 1
ATOM 1888 C CA . THR B 1 96 ? 10.703 5.098 -1.154 1 91.62 96 THR B CA 1
ATOM 1889 C C . THR B 1 96 ? 11.188 5.957 -2.318 1 91.62 96 THR B C 1
ATOM 1891 O O . THR B 1 96 ? 10.617 5.914 -3.41 1 91.62 96 THR B O 1
ATOM 1894 N N . LYS B 1 97 ? 12.172 6.691 -1.996 1 90.88 97 LYS B N 1
ATOM 1895 C CA . LYS B 1 97 ? 12.867 7.461 -3.023 1 90.88 97 LYS B CA 1
ATOM 1896 C C . LYS B 1 97 ? 13.961 6.629 -3.682 1 90.88 97 LYS B C 1
ATOM 1898 O O . LYS B 1 97 ? 14.586 5.785 -3.033 1 90.88 97 LYS B O 1
ATOM 1903 N N . PRO B 1 98 ? 14.297 6.902 -5.059 1 90.75 98 PRO B N 1
ATOM 1904 C CA . PRO B 1 98 ? 13.641 7.879 -5.941 1 90.75 98 PRO B CA 1
ATOM 1905 C C . PRO B 1 98 ? 12.203 7.504 -6.27 1 90.75 98 PRO B C 1
ATOM 1907 O O . PRO B 1 98 ? 11.875 6.316 -6.387 1 90.75 98 PRO B O 1
ATOM 1910 N N . ILE B 1 99 ? 11.414 8.562 -6.539 1 93.31 99 ILE B N 1
ATOM 1911 C CA . ILE B 1 99 ? 9.984 8.359 -6.719 1 93.31 99 ILE B CA 1
ATOM 1912 C C . ILE B 1 99 ? 9.727 7.625 -8.031 1 93.31 99 ILE B C 1
ATOM 1914 O O . ILE B 1 99 ? 10.227 8.023 -9.086 1 93.31 99 ILE B O 1
ATOM 1918 N N . ASN B 1 100 ? 9.008 6.562 -7.969 1 92.31 100 ASN B N 1
ATOM 1919 C CA . ASN B 1 100 ? 8.516 5.82 -9.125 1 92.31 100 ASN B CA 1
ATOM 1920 C C . ASN B 1 100 ? 6.988 5.879 -9.211 1 92.31 100 ASN B C 1
ATOM 1922 O O . ASN B 1 100 ? 6.297 5.594 -8.234 1 92.31 100 ASN B O 1
ATOM 1926 N N . GLN B 1 101 ? 6.574 6.199 -10.305 1 95.75 101 GLN B N 1
ATOM 1927 C CA . GLN B 1 101 ? 5.141 6.445 -10.43 1 95.75 101 GLN B CA 1
ATOM 1928 C C . GLN B 1 101 ? 4.34 5.18 -10.148 1 95.75 101 GLN B C 1
ATOM 1930 O O . GLN B 1 101 ? 3.248 5.246 -9.57 1 95.75 101 GLN B O 1
ATOM 1935 N N . PHE B 1 102 ? 4.801 4.016 -10.492 1 94.19 102 PHE B N 1
ATOM 1936 C CA . PHE B 1 102 ? 4.047 2.779 -10.305 1 94.19 102 PHE B CA 1
ATOM 1937 C C . PHE B 1 102 ? 4.043 2.361 -8.844 1 94.19 102 PHE B C 1
ATOM 1939 O O . PHE B 1 102 ? 3.066 1.788 -8.359 1 94.19 102 PHE B O 1
ATOM 1946 N N . GLN B 1 103 ? 5.125 2.676 -8.195 1 92.06 103 GLN B N 1
ATOM 1947 C CA . GLN B 1 103 ? 5.137 2.461 -6.754 1 92.06 103 GLN B CA 1
ATOM 1948 C C . GLN B 1 103 ? 4.133 3.369 -6.051 1 92.06 103 GLN B C 1
ATOM 1950 O O . GLN B 1 103 ? 3.385 2.922 -5.18 1 92.06 103 GLN B O 1
ATOM 1955 N N . VAL B 1 104 ? 4.133 4.625 -6.449 1 96.19 104 VAL B N 1
ATOM 1956 C CA . VAL B 1 104 ? 3.189 5.582 -5.883 1 96.19 104 VAL B CA 1
ATOM 1957 C C . VAL B 1 104 ? 1.76 5.113 -6.137 1 96.19 104 VAL B C 1
ATOM 1959 O O . VAL B 1 104 ? 0.928 5.109 -5.227 1 96.19 104 VAL B O 1
ATOM 1962 N N . ARG B 1 105 ? 1.494 4.68 -7.293 1 96.06 105 ARG B N 1
ATOM 1963 C CA . ARG B 1 105 ? 0.166 4.195 -7.656 1 96.06 105 ARG B CA 1
ATOM 1964 C C . ARG B 1 105 ? -0.232 2.998 -6.801 1 96.06 105 ARG B C 1
ATOM 1966 O O . ARG B 1 105 ? -1.361 2.926 -6.312 1 96.06 105 ARG B O 1
ATOM 1973 N N . GLY B 1 106 ? 0.684 2.066 -6.684 1 93.81 106 GLY B N 1
ATOM 1974 C CA . GLY B 1 106 ? 0.388 0.891 -5.883 1 93.81 106 GLY B CA 1
ATOM 1975 C C . GLY B 1 106 ? 0.003 1.224 -4.453 1 93.81 106 GLY B C 1
ATOM 1976 O O . GLY B 1 106 ? -0.854 0.561 -3.865 1 93.81 106 GLY B O 1
ATOM 1977 N N . THR B 1 107 ? 0.571 2.232 -3.922 1 94.69 107 THR B N 1
ATOM 1978 C CA . THR B 1 107 ? 0.297 2.631 -2.545 1 94.69 107 THR B CA 1
ATOM 1979 C C . THR B 1 107 ? -1.01 3.414 -2.459 1 94.69 107 THR B C 1
ATOM 1981 O O . THR B 1 107 ? -1.866 3.113 -1.626 1 94.69 107 THR B O 1
ATOM 1984 N N . ILE B 1 108 ? -1.248 4.324 -3.328 1 97.19 108 ILE B N 1
ATOM 1985 C CA . ILE B 1 108 ? -2.326 5.293 -3.174 1 97.19 108 ILE B CA 1
ATOM 1986 C C . ILE B 1 108 ? -3.633 4.703 -3.697 1 97.19 108 ILE B C 1
ATOM 1988 O O . ILE B 1 108 ? -4.699 4.934 -3.125 1 97.19 108 ILE B O 1
ATOM 1992 N N . LYS B 1 109 ? -3.562 3.928 -4.742 1 96 109 LYS B N 1
ATOM 1993 C CA . LYS B 1 109 ? -4.77 3.389 -5.363 1 96 109 LYS B CA 1
ATOM 1994 C C . LYS B 1 109 ? -5.598 2.596 -4.359 1 96 109 LYS B C 1
ATOM 1996 O O . LYS B 1 109 ? -6.801 2.832 -4.215 1 96 109 LYS B O 1
ATOM 2001 N N . ASN B 1 110 ? -4.93 1.724 -3.668 1 93.44 110 ASN B N 1
ATOM 2002 C CA . ASN B 1 110 ? -5.641 0.883 -2.707 1 93.44 110 ASN B CA 1
ATOM 2003 C C . ASN B 1 110 ? -6.207 1.706 -1.554 1 93.44 110 ASN B C 1
ATOM 2005 O O . ASN B 1 110 ? -7.293 1.409 -1.05 1 93.44 110 ASN B O 1
ATOM 2009 N N . LEU B 1 111 ? -5.484 2.715 -1.153 1 95.5 111 LEU B N 1
ATOM 2010 C CA . LEU B 1 111 ? -5.934 3.582 -0.07 1 95.5 111 LEU B CA 1
ATOM 2011 C C . LEU B 1 111 ? -7.176 4.363 -0.482 1 95.5 111 LEU B C 1
ATOM 2013 O O . LEU B 1 111 ? -8.133 4.473 0.29 1 95.5 111 LEU B O 1
ATOM 2017 N N . VAL B 1 112 ? -7.133 4.871 -1.675 1 95.88 112 VAL B N 1
ATOM 2018 C CA . VAL B 1 112 ? -8.258 5.637 -2.197 1 95.88 112 VAL B CA 1
ATOM 2019 C C . VAL B 1 112 ? -9.5 4.746 -2.277 1 95.88 112 VAL B C 1
ATOM 2021 O O . VAL B 1 112 ? -10.586 5.148 -1.86 1 95.88 112 VAL B O 1
ATOM 2024 N N . GLU B 1 113 ? -9.305 3.549 -2.795 1 94.44 113 GLU B N 1
ATOM 2025 C CA . GLU B 1 113 ? -10.422 2.615 -2.902 1 94.44 113 GLU B CA 1
ATOM 2026 C C . GLU B 1 113 ? -10.977 2.26 -1.525 1 94.44 113 GLU B C 1
ATOM 2028 O O . GLU B 1 113 ? -12.195 2.219 -1.334 1 94.44 113 GLU B O 1
ATOM 2033 N N . LEU B 1 114 ? -10.094 2.027 -0.652 1 94.31 114 LEU B N 1
ATOM 2034 C CA . LEU B 1 114 ? -10.492 1.667 0.705 1 94.31 114 LEU B CA 1
ATOM 2035 C C . LEU B 1 114 ? -11.273 2.797 1.361 1 94.31 114 LEU B C 1
ATOM 2037 O O . LEU B 1 114 ? -12.336 2.564 1.945 1 94.31 114 LEU B O 1
ATOM 2041 N N . ILE B 1 115 ? -10.742 3.986 1.265 1 94.19 115 ILE B N 1
ATOM 2042 C CA . ILE B 1 115 ? -11.383 5.152 1.86 1 94.19 115 ILE B CA 1
ATOM 2043 C C . ILE B 1 115 ? -12.773 5.336 1.258 1 94.19 115 ILE B C 1
ATOM 2045 O O . ILE B 1 115 ? -13.742 5.582 1.981 1 94.19 115 ILE B O 1
ATOM 2049 N N . ASN B 1 116 ? -12.898 5.184 -0.026 1 93.69 116 ASN B N 1
ATOM 2050 C CA . ASN B 1 116 ? -14.18 5.336 -0.706 1 93.69 116 ASN B CA 1
ATOM 2051 C C . ASN B 1 116 ? -15.188 4.289 -0.246 1 93.69 116 ASN B C 1
ATOM 2053 O O . ASN B 1 116 ? -16.359 4.602 -0.02 1 93.69 116 ASN B O 1
ATOM 2057 N N . LEU B 1 117 ? -14.742 3.062 -0.096 1 92.25 117 LEU B N 1
ATOM 2058 C CA . LEU B 1 117 ? -15.617 1.995 0.371 1 92.25 117 LEU B CA 1
ATOM 2059 C C . LEU B 1 117 ? -16.078 2.256 1.802 1 92.25 117 LEU B C 1
ATOM 2061 O O . LEU B 1 117 ? -17.25 2.049 2.129 1 92.25 117 LEU B O 1
ATOM 2065 N N . LYS B 1 118 ? -15.148 2.711 2.574 1 90.56 118 LYS B N 1
ATOM 2066 C CA . LYS B 1 118 ? -15.484 3 3.965 1 90.56 118 LYS B CA 1
ATOM 2067 C C . LYS B 1 118 ? -16.484 4.145 4.059 1 90.56 118 LYS B C 1
ATOM 2069 O O . LYS B 1 118 ? -17.406 4.105 4.887 1 90.56 118 LYS B O 1
ATOM 2074 N N . LYS B 1 119 ? -16.281 5.137 3.285 1 90.06 119 LYS B N 1
ATOM 2075 C CA . LYS B 1 119 ? -17.234 6.246 3.25 1 90.06 119 LYS B CA 1
ATOM 2076 C C . LYS B 1 119 ? -18.609 5.773 2.811 1 90.06 119 LYS B C 1
ATOM 2078 O O . LYS B 1 119 ? -19.625 6.215 3.354 1 90.06 119 LYS B O 1
ATOM 2083 N N . CYS B 1 120 ? -18.625 4.863 1.787 1 91 120 CYS B N 1
ATOM 2084 C CA . CYS B 1 120 ? -19.891 4.301 1.319 1 91 120 CYS B CA 1
ATOM 2085 C C . CYS B 1 120 ? -20.594 3.533 2.432 1 91 120 CYS B C 1
ATOM 2087 O O . CYS B 1 120 ? -21.797 3.686 2.637 1 91 120 CYS B O 1
ATOM 2089 N N . ILE B 1 121 ? -19.891 2.787 3.07 1 88.38 121 ILE B 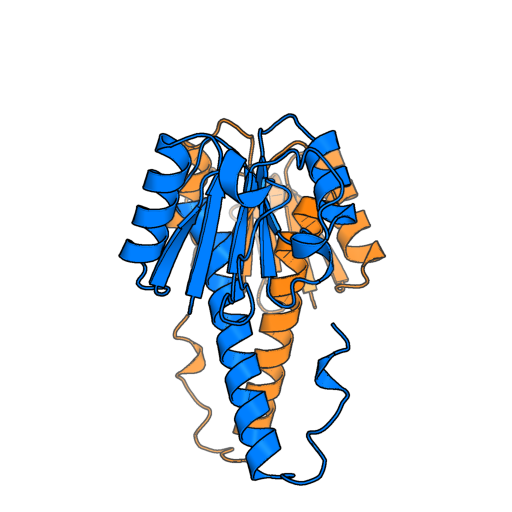N 1
ATOM 2090 C CA . ILE B 1 121 ? -20.438 1.968 4.148 1 88.38 121 ILE B CA 1
ATOM 2091 C C . ILE B 1 121 ? -20.953 2.867 5.273 1 88.38 121 ILE B C 1
ATOM 2093 O O . ILE B 1 121 ? -22.016 2.621 5.836 1 88.38 121 ILE B O 1
ATOM 2097 N N . TYR B 1 122 ? -20.156 3.887 5.574 1 87.88 122 TYR B N 1
ATOM 2098 C CA . TYR B 1 122 ? -20.547 4.848 6.602 1 87.88 122 TYR B CA 1
ATOM 2099 C C . TYR B 1 122 ? -21.875 5.516 6.242 1 87.88 122 TYR B C 1
ATOM 2101 O O . TYR B 1 122 ? -22.75 5.664 7.094 1 87.88 122 TYR B O 1
ATOM 2109 N N . ASN B 1 123 ? -22.031 5.879 5.051 1 88.62 123 ASN B N 1
ATOM 2110 C CA . ASN B 1 123 ? -23.234 6.543 4.59 1 88.62 123 ASN B CA 1
ATOM 2111 C C . ASN B 1 123 ? -24.453 5.613 4.664 1 88.62 123 ASN B C 1
ATOM 2113 O O . ASN B 1 123 ? -25.547 6.047 5.004 1 88.62 123 ASN B O 1
ATOM 2117 N N . ILE B 1 124 ? -24.234 4.391 4.336 1 87.75 124 ILE B N 1
ATOM 2118 C CA . ILE B 1 124 ? -25.297 3.398 4.41 1 87.75 124 ILE B CA 1
ATOM 2119 C C . ILE B 1 124 ? -25.703 3.188 5.867 1 87.75 124 ILE B C 1
ATOM 2121 O O . ILE B 1 124 ? -26.906 3.1 6.18 1 87.75 124 ILE B O 1
ATOM 2125 N N . GLU B 1 125 ? -24.688 3.092 6.656 1 85 125 GLU B N 1
ATOM 2126 C CA . GLU B 1 125 ? -24.953 2.908 8.086 1 85 125 GLU B CA 1
ATOM 2127 C C . GLU B 1 125 ? -25.734 4.082 8.656 1 85 125 GLU B C 1
ATOM 2129 O O . GLU B 1 125 ? -26.609 3.893 9.5 1 85 125 GLU B O 1
ATOM 2134 N N . LYS B 1 126 ? -25.453 5.238 8.219 1 86.81 126 LYS B N 1
ATOM 2135 C CA . LYS B 1 126 ? -26.172 6.426 8.672 1 86.81 126 LYS B CA 1
ATOM 2136 C C . LYS B 1 126 ? -27.641 6.383 8.242 1 86.81 126 LYS B C 1
ATOM 2138 O O . LYS B 1 126 ? -28.516 6.863 8.961 1 86.81 126 LYS B O 1
ATOM 2143 N N . ILE B 1 127 ? -27.844 5.801 7.094 1 85.62 127 ILE B N 1
ATOM 2144 C CA . ILE B 1 127 ? -29.188 5.727 6.559 1 85.62 127 ILE B CA 1
ATOM 2145 C C . ILE B 1 127 ? -29.984 4.668 7.316 1 85.62 127 ILE B C 1
ATOM 2147 O O . ILE B 1 127 ? -31.172 4.867 7.625 1 85.62 127 ILE B O 1
ATOM 2151 N N . VAL B 1 128 ? -29.359 3.59 7.57 1 84.88 128 VAL B N 1
ATOM 2152 C CA . VAL B 1 128 ? -30.047 2.455 8.18 1 84.88 128 VAL B CA 1
ATOM 2153 C C . VAL B 1 128 ? -30.203 2.689 9.68 1 84.88 128 VAL B C 1
ATOM 2155 O O . VAL B 1 128 ? -31.25 2.375 10.258 1 84.88 128 VAL B O 1
ATOM 2158 N N . ASN B 1 129 ? -29.172 3.193 10.359 1 79.19 129 ASN B N 1
ATOM 2159 C CA . ASN B 1 129 ? -29.25 3.445 11.797 1 79.19 129 ASN B CA 1
ATOM 2160 C C . ASN B 1 129 ? -28.812 4.871 12.141 1 79.19 129 ASN B C 1
ATOM 2162 O O . ASN B 1 129 ? -27.719 5.086 12.656 1 79.19 129 ASN B O 1
ATOM 2166 N N . PRO B 1 130 ? -29.625 5.883 11.852 1 68.19 130 PRO B N 1
ATOM 2167 C CA . PRO B 1 130 ? -29.25 7.281 12.078 1 68.19 130 PRO B CA 1
ATOM 2168 C C . PRO B 1 130 ? -28.938 7.578 13.539 1 68.19 130 PRO B C 1
ATOM 2170 O O . PRO B 1 130 ? -28.125 8.461 13.836 1 68.19 130 PRO B O 1
ATOM 2173 N N . THR B 1 131 ? -29.406 6.949 14.477 1 65.62 131 THR B N 1
ATOM 2174 C CA . THR B 1 131 ? -29.188 7.234 15.891 1 65.62 131 THR B CA 1
ATOM 2175 C C . THR B 1 131 ? -27.859 6.641 16.359 1 65.62 131 THR B C 1
ATOM 2177 O O . THR B 1 131 ? -27.219 7.184 17.266 1 65.62 131 THR B O 1
ATOM 2180 N N . LYS B 1 132 ? -27.531 5.461 15.914 1 55.38 132 LYS B N 1
ATOM 2181 C CA . LYS B 1 132 ? -26.375 4.75 16.453 1 55.38 132 LYS B CA 1
ATOM 2182 C C . LYS B 1 132 ? -25.062 5.293 15.891 1 55.38 132 LYS B C 1
ATOM 2184 O O . LYS B 1 132 ? -23.984 4.844 16.266 1 55.38 132 LYS B O 1
ATOM 2189 N N . ILE B 1 133 ? -24.953 6.004 14.938 1 51.66 133 ILE B N 1
ATOM 2190 C CA . ILE B 1 133 ? -23.672 6.371 14.344 1 51.66 133 ILE B CA 1
ATOM 2191 C C . ILE B 1 133 ? -22.953 7.359 15.25 1 51.66 133 ILE B C 1
ATOM 2193 O O . ILE B 1 133 ? -23.047 8.57 15.07 1 51.66 133 ILE B O 1
ATOM 2197 N N . LYS B 1 134 ? -23.094 7.492 16.453 1 43.34 134 LYS B N 1
ATOM 2198 C CA . LYS B 1 134 ? -22.172 8.344 17.203 1 43.34 134 LYS B CA 1
ATOM 2199 C C . LYS B 1 134 ? -20.734 7.891 17.016 1 43.34 134 LYS B C 1
ATOM 2201 O O . LYS B 1 134 ? -19.875 8.688 16.656 1 43.34 134 LYS B O 1
ATOM 2206 N N . THR B 1 135 ? -19.859 7.453 18.156 1 37.47 135 THR B N 1
ATOM 2207 C CA . THR B 1 135 ? -18.516 7.566 18.703 1 37.47 135 THR B CA 1
ATOM 2208 C C . THR B 1 135 ? -17.562 6.625 17.969 1 37.47 135 THR B C 1
ATOM 2210 O O . THR B 1 135 ? -16.344 6.801 18.031 1 37.47 135 THR B O 1
ATOM 2213 N N . HIS B 1 136 ? -18.016 5.438 17.438 1 34.19 136 HIS B N 1
ATOM 2214 C CA . HIS B 1 136 ? -16.984 4.414 17.359 1 34.19 136 HIS B CA 1
ATOM 2215 C C . HIS B 1 136 ? -16.172 4.562 16.062 1 34.19 136 HIS B C 1
ATOM 2217 O O . HIS B 1 136 ? -15.398 3.668 15.711 1 34.19 136 HIS B O 1
ATOM 2223 N N . ILE B 1 137 ? -16.453 5.387 15.211 1 37.03 137 ILE B N 1
ATOM 2224 C CA . ILE B 1 137 ? -15.594 5.398 14.031 1 37.03 137 ILE B CA 1
ATOM 2225 C C . ILE B 1 137 ? -14.164 5.727 14.445 1 37.03 137 ILE B C 1
ATOM 2227 O O . ILE B 1 137 ? -13.281 5.844 13.602 1 37.03 137 ILE B O 1
ATOM 2231 N N . ASN B 1 138 ? -13.891 6.16 15.633 1 32.81 138 ASN B N 1
ATOM 2232 C CA . ASN B 1 138 ? -12.547 6.504 16.078 1 32.81 138 ASN B CA 1
ATOM 2233 C C . ASN B 1 138 ? -11.633 5.285 16.094 1 32.81 138 ASN B C 1
ATOM 2235 O O . ASN B 1 138 ? -10.531 5.332 16.641 1 32.81 138 ASN B O 1
ATOM 2239 N N . ILE B 1 139 ? -12.172 4.074 15.977 1 27.48 139 ILE B N 1
ATOM 2240 C CA . ILE B 1 139 ? -11.258 3.006 16.359 1 27.48 139 ILE B CA 1
ATOM 2241 C C . ILE B 1 139 ? -10.305 2.711 15.203 1 27.48 139 ILE B C 1
ATOM 2243 O O . ILE B 1 139 ? -10.68 2.043 14.234 1 27.48 139 ILE B O 1
ATOM 2247 N N . ILE B 1 140 ? -9.805 3.561 14.234 1 22.81 140 ILE B N 1
ATOM 2248 C CA . ILE B 1 140 ? -8.477 3.182 13.773 1 22.81 140 ILE B CA 1
ATOM 2249 C C . ILE B 1 140 ? -7.465 3.365 14.906 1 22.81 140 ILE B C 1
ATOM 2251 O O . ILE B 1 140 ? -7.441 4.41 15.555 1 22.81 140 ILE B O 1
#

Nearest PDB structures (foldseek):
  6swl-assembly2_B  TM=7.324E-01  e=1.409E-05  Geobacillus stearothermophilus
  1nxx-assembly1_A-2  TM=7.935E-01  e=2.105E-04  Streptococcus pneumoniae TIGR4
  3cg0-assembly2_D  TM=7.075E-01  e=2.402E-04  Oleidesulfovibrio alaskensis G20
  5m7n-assembly1_B  TM=7.529E-01  e=1.334E-03  Brucella abortus str. 2308 A
  3kyi-assembly1_B  TM=7.448E-01  e=6.529E-02  Cereibacter sphaeroides

Sequence (280 aa):
MKFLIVNNIQSTSLILSKIIHDYNWGEITNCSYTKFFSNNNSLNLKDIDILIISLPIPIYNKLILEFNGIIIGVCDINDQDSITQGYLSGVENFITKPINQFQVRGTIKNLVELINLKKCIYNIEKIVNPTKIKTHINIIMKFLIVNNIQSTSLILSKIIHDYNWGEITNCSYTKFFSNNNSLNLKDIDILIISLPIPIYNKLILEFNGIIIGVCDINDQDSITQGYLSGVENFITKPINQFQVRGTIKNLVELINLKKCIYNIEKIVNPTKIKTHINII

pLDDT: mean 87.25, std 15.19, range [22.56, 98.31]

Organism: NCBI:txid2716538

Solvent-accessible surface area (backbone atoms only — not comparable to full-atom values): 15817 Å² total; per-residue (Å²): 91,32,36,36,39,32,36,81,46,64,69,57,51,51,51,52,51,49,53,41,49,75,70,64,58,45,48,80,43,80,41,47,43,68,58,68,71,35,90,81,51,79,75,76,64,84,76,38,46,34,40,38,34,46,49,62,71,90,59,93,46,68,68,56,65,68,49,85,49,48,32,32,32,34,32,57,67,86,39,62,66,38,51,54,54,35,42,77,52,60,34,47,30,68,45,56,46,77,84,44,71,64,53,51,45,29,57,48,53,56,52,53,53,42,52,52,51,49,52,50,50,49,52,49,44,41,68,73,38,66,80,72,70,68,75,70,83,65,73,116,91,33,36,36,40,33,37,81,48,65,68,58,50,51,52,52,50,48,52,40,48,75,70,65,58,46,49,80,43,80,43,48,42,68,56,69,71,36,90,81,52,81,75,75,64,84,77,38,45,34,40,37,34,47,48,61,74,91,59,94,45,68,67,55,65,67,49,85,48,46,33,33,31,35,32,57,69,85,38,63,65,38,51,54,52,36,40,76,52,58,33,47,29,68,45,55,47,76,85,44,70,64,53,51,46,29,57,48,52,56,50,52,53,41,51,52,50,50,51,51,51,50,53,50,45,42,69,75,39,64,80,74,69,69,74,71,82,64,76,118

Foldseek 3Di:
DEEEEEEQDVVQVVVLQVLCVVVVLDYYDYDYNCQQPDPPNPDDCPPHAEYEYEDDDPDQDPCLQPHPHAYEYEYEPPPVVSVVNCVVNRHDHYAYPPGDSVSSCVGVVVRSVVVVVVVVVLVVCCVVPVPPPPDPVSPD/DEEEEEEQDVVQVVVLQVLCVVVVLDYYDYDYNCQQQDPPNPDDCPPHAEYEYEDDDPDQDPCLQPHQHAYEYEYEPPCVVSVVNCVVNRHDHYAYPPGDSVSSCVGVVVRSVVVVVVVVVLVVCCVVPVVPPPDPVSPD

Radius of gyration: 19.81 Å; Cα contacts (8 Å, |Δi|>4): 398; chains: 2; bounding box: 48×56×39 Å

Secondary structure (DSSP, 8-state):
-EEEEEES-HHHHHHHHHHHHHTT--EEEEEEHHHHTSTT-----TT-SEEEEESS--S--HHHHT--SEEEEEEETT-HHHHHHHHHTT--EEEEESP-HHHHHHHHHHHHHHHHHHHHHHHHHHHH-TTT-SSGGG--/-EEEEEES-HHHHHHHHHHHHHTT--EEEEEEHHHHTSTT-----TT-SEEEEESS--S--HHHHT--SEEEEEEETT-HHHHHHHHHTT--EEEEESP-HHHHHHHHHHHHHHHHHHHHHHHHHHHH-TTT-SSGGG--